Protein AF-0000000079537501 (afdb_homodimer)

Organism: Vigna unguiculata (NCBI:txid3917)

Foldseek 3Di:
DVLLVVLLCVDDPQQWHWDFPDDDPFKTKIWTFHDPPRWIKIKMWGQDDDPDRDIDIDIDGPPPDPCCVRVVVRVVSSVVSVVVVVPDPPPPD/DVLLVVLLCVDDPQQWHWDFPDDDPFKTKIWTFHDPPRWIKIKMWGQDDDDDRDIDIDIDGPPPDPCCVRVVVRVVSSVVSVVVVVPDPPPPD

pLDDT: mean 84.12, std 13.52, range [33.34, 98.0]

InterPro domains:
  IPR010865 Protein of unknown function DUF1499 [PF07386] (1-82)
  IPR010865 Protein of unknown function DUF1499 [PIRSF026426] (1-89)

Solvent-accessible surface area (backbone atoms only — not comparable to full-atom values): 10264 Å² total; per-residue (Å²)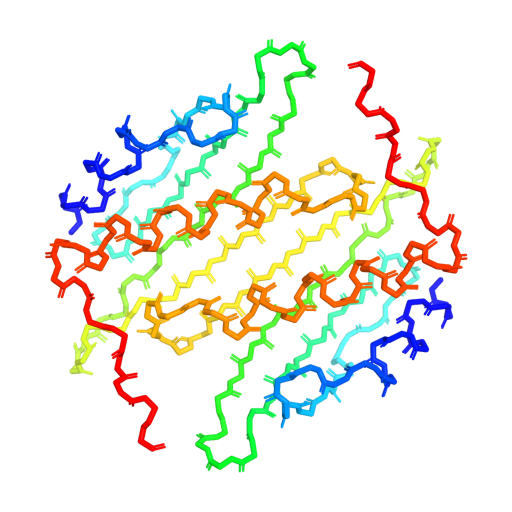: 107,67,66,59,49,51,47,55,75,70,56,61,83,68,65,38,49,74,41,79,77,42,78,56,99,43,34,38,33,32,38,31,32,35,80,84,84,59,46,50,31,40,40,35,40,35,46,52,88,69,96,59,89,28,38,25,39,35,41,32,36,63,60,23,41,58,55,56,52,61,61,48,51,37,52,51,52,52,36,55,54,39,40,75,71,64,52,61,45,64,71,82,124,108,67,64,57,50,51,48,54,76,69,56,61,84,68,65,36,48,74,40,78,76,42,78,57,99,43,35,39,33,32,38,31,32,35,79,82,84,60,46,51,30,41,39,35,40,35,46,51,88,67,96,60,90,28,37,24,39,37,42,32,38,64,61,22,42,59,52,57,51,60,63,46,51,37,52,51,53,53,37,55,54,41,40,75,71,63,52,62,45,65,71,81,122

Radius of gyration: 16.21 Å; Cα contacts (8 Å, |Δi|>4): 356; chains: 2; bounding box: 44×43×36 Å

Nearest PDB structures (foldseek):
  4eal-assembly1_A  TM=6.450E-01  e=1.943E-02  Rattus norvegicus
  4cff-assembly1_C  TM=6.280E-01  e=6.701E-02  Homo sapiens
  5iso-assembly1_A  TM=5.950E-01  e=8.069E-02  Homo sapiens
  4cfe-assembly2_A  TM=6.210E-01  e=1.100E-01  Homo sapiens
  4cfe-assembly1_C  TM=6.218E-01  e=1.324E-01  Homo sapiens

Sequence (186 aa):
MEELIDVIESTTPDKFTPRIVERKEDYIRVEYQSSILRFVDDVEFWFRPGKGYTVEYRSASRVGNFDFDLNRKRIKALRQELEKKGWASQDTIMEELIDVIESTTPDKFTPRIVERKEDYIRVEYQSSILRFVDDVEFWFRPGKGYTVEYRSASRVGNFDFDLNRKRIKALRQELEKKGWASQDTI

Secondary structure (DSSP, 8-state):
-HHHHHHHHH--SSSPEEEEEEE-SSEEEEEEE-TTT--EEEEEEEEESSSS-EEEEEEEESS--TT-HHHHHHHHHHHHHHHHTT-------/-HHHHHHHHH--SSSPEEEEEEE-SSEEEEEEE-TTT--EEEEEEEEESSSS-EEEEEEEESS--TT-HHHHHHHHHHHHHHHHTT-------

Structure (mmCIF, N/CA/C/O backbone):
data_AF-0000000079537501-model_v1
#
loop_
_entity.id
_entity.type
_entity.pdbx_description
1 polymer 'DUF1499 domain-containing protein'
#
loop_
_atom_site.group_PDB
_atom_site.id
_atom_site.type_symbol
_atom_site.label_atom_id
_atom_site.label_alt_id
_atom_site.label_comp_id
_atom_site.label_asym_id
_atom_site.label_entity_id
_atom_site.label_seq_id
_atom_site.pdbx_PDB_ins_code
_atom_site.Cartn_x
_atom_site.Cartn_y
_atom_site.Cartn_z
_atom_site.occupancy
_atom_site.B_iso_or_equiv
_atom_site.auth_seq_id
_atom_site.auth_comp_id
_atom_site.auth_asym_id
_atom_site.auth_atom_id
_atom_site.pdbx_PDB_model_num
ATOM 1 N N . MET A 1 1 ? -0.148 -17.156 -11.047 1 85.69 1 MET A N 1
ATOM 2 C CA . MET A 1 1 ? -1.37 -16.359 -11.008 1 85.69 1 MET A CA 1
ATOM 3 C C . MET A 1 1 ? -2.502 -17.125 -10.336 1 85.69 1 MET A C 1
ATOM 5 O O . MET A 1 1 ? -3.225 -16.562 -9.508 1 85.69 1 MET A O 1
ATOM 9 N N . GLU A 1 2 ? -2.551 -18.375 -10.539 1 89.06 2 GLU A N 1
ATOM 10 C CA . GLU A 1 2 ? -3.639 -19.172 -9.977 1 89.06 2 GLU A CA 1
ATOM 11 C C . GLU A 1 2 ? -3.52 -19.266 -8.453 1 89.06 2 GLU A C 1
ATOM 13 O O . GLU A 1 2 ? -4.516 -19.156 -7.738 1 89.06 2 GLU A O 1
ATOM 18 N N . GLU A 1 3 ? -2.281 -19.422 -8.039 1 90.25 3 GLU A N 1
ATOM 19 C CA . GLU A 1 3 ? -2.051 -19.469 -6.598 1 90.25 3 GLU A CA 1
ATOM 20 C C . GLU A 1 3 ? -2.438 -18.156 -5.93 1 90.25 3 GLU A C 1
ATOM 22 O O . GLU A 1 3 ? -3.025 -18.156 -4.844 1 90.25 3 GLU A O 1
ATOM 27 N N . LEU A 1 4 ? -2.027 -17.062 -6.574 1 91.44 4 LEU A N 1
ATOM 28 C CA . LEU A 1 4 ? -2.365 -15.75 -6.043 1 91.44 4 LEU A CA 1
ATOM 29 C C . LEU A 1 4 ? -3.877 -15.562 -5.957 1 91.44 4 LEU A C 1
ATOM 31 O O . LEU A 1 4 ? -4.395 -15.086 -4.945 1 91.44 4 LEU A O 1
ATOM 35 N N . ILE A 1 5 ? -4.559 -16.031 -6.957 1 94.06 5 ILE A N 1
ATOM 36 C CA . ILE A 1 5 ? -6.012 -15.914 -7.004 1 94.06 5 ILE A CA 1
ATOM 37 C C . ILE A 1 5 ? -6.629 -16.734 -5.879 1 94.06 5 ILE A C 1
ATOM 39 O O . ILE A 1 5 ? -7.539 -16.281 -5.184 1 94.06 5 ILE A O 1
ATOM 43 N N . ASP A 1 6 ? -6.113 -17.906 -5.676 1 95.31 6 ASP A N 1
ATOM 44 C CA . ASP A 1 6 ? -6.578 -18.781 -4.598 1 95.31 6 ASP A CA 1
ATOM 45 C C . ASP A 1 6 ? -6.406 -18.109 -3.238 1 95.31 6 ASP A C 1
ATOM 47 O O . ASP A 1 6 ? -7.324 -18.109 -2.416 1 95.31 6 ASP A O 1
ATOM 51 N N . VAL A 1 7 ? -5.25 -17.5 -3.064 1 94.69 7 VAL A N 1
ATOM 52 C CA . VAL A 1 7 ? -4.945 -16.859 -1.795 1 94.69 7 VAL A CA 1
ATOM 53 C C . VAL A 1 7 ? -5.859 -15.641 -1.604 1 94.69 7 VAL A C 1
ATOM 55 O O . VAL A 1 7 ? -6.383 -15.422 -0.509 1 94.69 7 VAL A O 1
ATOM 58 N N . ILE A 1 8 ? -6.074 -14.859 -2.631 1 95.31 8 ILE A N 1
ATOM 59 C CA . ILE A 1 8 ? -6.934 -13.68 -2.57 1 95.31 8 ILE A CA 1
ATOM 60 C C . ILE A 1 8 ? -8.344 -14.094 -2.166 1 95.31 8 ILE A C 1
ATOM 62 O O . ILE A 1 8 ? -8.953 -13.477 -1.281 1 95.31 8 ILE A O 1
ATOM 66 N N . GLU A 1 9 ? -8.828 -15.156 -2.756 1 94.44 9 GLU A N 1
ATOM 67 C CA . GLU A 1 9 ? -10.211 -15.57 -2.564 1 94.44 9 GLU A CA 1
ATOM 68 C C . GLU A 1 9 ? -10.391 -16.297 -1.229 1 94.44 9 GLU A C 1
ATOM 70 O O . GLU A 1 9 ? -11.477 -16.266 -0.646 1 94.44 9 GLU A O 1
ATOM 75 N N . SER A 1 10 ? -9.344 -16.734 -0.652 1 94.12 10 SER A N 1
ATOM 76 C CA . SER A 1 10 ? -9.492 -17.578 0.534 1 94.12 10 SER A CA 1
ATOM 77 C C . SER A 1 10 ? -9.047 -16.844 1.792 1 94.12 10 SER A C 1
ATOM 79 O O . SER A 1 10 ? -9.281 -17.297 2.908 1 94.12 10 SER A O 1
ATOM 81 N N . THR A 1 11 ? -8.32 -15.75 1.555 1 91.56 11 THR A N 1
ATOM 82 C CA . THR A 1 11 ? -7.816 -14.984 2.691 1 91.56 11 THR A CA 1
ATOM 83 C C . THR A 1 11 ? -8.727 -13.789 2.98 1 91.56 11 THR A C 1
ATOM 85 O O . THR A 1 11 ? -8.859 -12.898 2.146 1 91.56 11 THR A O 1
ATOM 88 N N . THR A 1 12 ? -9.422 -13.82 4.125 1 84.38 12 THR A N 1
ATOM 89 C CA . THR A 1 12 ? -10.273 -12.703 4.516 1 84.38 12 THR A CA 1
ATOM 90 C C . THR A 1 12 ? -9.93 -12.227 5.926 1 84.38 12 THR A C 1
ATOM 92 O O . THR A 1 12 ? -10.711 -12.422 6.859 1 84.38 12 THR A O 1
ATOM 95 N N . PRO A 1 13 ? -8.812 -11.484 6.027 1 83.31 13 PRO A N 1
ATOM 96 C CA . PRO A 1 13 ? -8.391 -11.086 7.375 1 83.31 13 PRO A CA 1
ATOM 97 C C . PRO A 1 13 ? -9.164 -9.883 7.902 1 83.31 13 PRO A C 1
ATOM 99 O O . PRO A 1 13 ? -9.141 -9.602 9.102 1 83.31 13 PRO A O 1
ATOM 102 N N . ASP A 1 14 ? -9.875 -9.148 7.16 1 81.25 14 ASP A N 1
ATOM 103 C CA . ASP A 1 14 ? -10.469 -7.863 7.527 1 81.25 14 ASP A CA 1
ATOM 104 C C . ASP A 1 14 ? -11.977 -7.863 7.293 1 81.25 14 ASP A C 1
ATOM 106 O O . ASP A 1 14 ? -12.641 -6.844 7.477 1 81.25 14 ASP A O 1
ATOM 110 N N . LYS A 1 15 ? -12.586 -8.852 6.895 1 84.88 15 LYS A N 1
ATOM 111 C CA . LYS A 1 15 ? -14.008 -9.016 6.629 1 84.88 15 LYS A CA 1
ATOM 112 C C . LYS A 1 15 ? -14.422 -8.281 5.355 1 84.88 15 LYS A C 1
ATOM 114 O O . LYS A 1 15 ? -15.602 -8.016 5.141 1 84.88 15 LYS A O 1
ATOM 119 N N . PHE A 1 16 ? -13.469 -7.797 4.629 1 90.25 16 PHE A N 1
ATOM 120 C CA . PHE A 1 16 ? -13.75 -7.219 3.322 1 90.25 16 PHE A CA 1
ATOM 121 C C . PHE A 1 16 ? -13.914 -8.305 2.27 1 90.25 16 PHE A C 1
ATOM 123 O O . PHE A 1 16 ? -13.344 -9.391 2.398 1 90.25 16 PHE A O 1
ATOM 130 N N . THR A 1 17 ? -14.719 -8.102 1.315 1 94 17 THR A N 1
ATOM 131 C CA . THR A 1 17 ? -14.953 -9.039 0.222 1 94 17 THR A CA 1
ATOM 132 C C . THR A 1 17 ? -14.094 -8.68 -0.988 1 94 17 THR A C 1
ATOM 134 O O . THR A 1 17 ? -14.172 -7.559 -1.502 1 94 17 THR A O 1
ATOM 137 N N . PRO A 1 18 ? -13.234 -9.609 -1.411 1 96.25 18 PRO A N 1
ATOM 138 C CA . PRO A 1 18 ? -12.414 -9.352 -2.598 1 96.25 18 PRO A CA 1
ATOM 139 C C . PRO A 1 18 ? -13.195 -9.531 -3.9 1 96.25 18 PRO A C 1
ATOM 141 O O . PRO A 1 18 ? -14.039 -10.422 -4 1 96.25 18 PRO A O 1
ATOM 144 N N . ARG A 1 19 ? -13 -8.641 -4.816 1 96.69 19 ARG A N 1
ATOM 145 C CA . ARG A 1 19 ? -13.492 -8.734 -6.184 1 96.69 19 ARG A CA 1
ATOM 146 C C . ARG A 1 19 ? -12.375 -8.453 -7.188 1 96.69 19 ARG A C 1
ATOM 148 O O . ARG A 1 19 ? -11.812 -7.352 -7.207 1 96.69 19 ARG A O 1
ATOM 155 N N . ILE A 1 20 ? -12.023 -9.414 -7.953 1 97.38 20 ILE A N 1
ATOM 156 C CA . ILE A 1 20 ? -11.039 -9.195 -9.008 1 97.38 20 ILE A CA 1
ATOM 157 C C . ILE A 1 20 ? -11.656 -8.352 -10.125 1 97.38 20 ILE A C 1
ATOM 159 O O . ILE A 1 20 ? -12.586 -8.789 -10.797 1 97.38 20 ILE A O 1
ATOM 163 N N . VAL A 1 21 ? -11.148 -7.211 -10.297 1 98 21 VAL A N 1
ATOM 164 C CA . VAL A 1 21 ? -11.781 -6.273 -11.211 1 98 21 VAL A CA 1
ATOM 165 C C . VAL A 1 21 ? -10.984 -6.195 -12.508 1 98 21 VAL A C 1
ATOM 167 O O . VAL A 1 21 ? -11.484 -5.711 -13.531 1 98 21 VAL A O 1
ATOM 170 N N . GLU A 1 22 ? -9.734 -6.57 -12.5 1 97.62 22 GLU A N 1
ATOM 171 C CA . GLU A 1 22 ? -8.898 -6.652 -13.695 1 97.62 22 GLU A CA 1
ATOM 172 C C . GLU A 1 22 ? -7.934 -7.836 -13.617 1 97.62 22 GLU A C 1
ATOM 174 O O . GLU A 1 22 ? -7.289 -8.047 -12.586 1 97.62 22 GLU A O 1
ATOM 179 N N . ARG A 1 23 ? -7.918 -8.633 -14.641 1 95.75 23 ARG A N 1
ATOM 180 C CA . ARG A 1 23 ? -7 -9.766 -14.75 1 95.75 23 ARG A CA 1
ATOM 181 C C . ARG A 1 23 ? -6.379 -9.828 -16.141 1 95.75 23 ARG A C 1
ATOM 183 O O . ARG A 1 23 ? -7.098 -9.914 -17.141 1 95.75 23 ARG A O 1
ATOM 190 N N . LYS A 1 24 ? -5.203 -9.602 -16.156 1 95 24 LYS A N 1
ATOM 191 C CA . LYS A 1 24 ? -4.422 -9.781 -17.375 1 95 24 LYS A CA 1
ATOM 192 C C . LYS A 1 24 ? -3.395 -10.898 -17.203 1 95 24 LYS A C 1
ATOM 194 O O . LYS A 1 24 ? -3.416 -11.625 -16.203 1 95 24 LYS A O 1
ATOM 199 N N . GLU A 1 25 ? -2.541 -11.094 -18.234 1 91.19 25 GLU A N 1
ATOM 200 C CA . GLU A 1 25 ? -1.538 -12.156 -18.172 1 91.19 25 GLU A CA 1
ATOM 201 C C . GLU A 1 25 ? -0.555 -11.906 -17.031 1 91.19 25 GLU A C 1
ATOM 203 O O . GLU A 1 25 ? -0.169 -12.836 -16.312 1 91.19 25 GLU A O 1
ATOM 208 N N . ASP A 1 26 ? -0.194 -10.609 -16.828 1 91.69 26 ASP A N 1
ATOM 209 C CA . ASP A 1 26 ? 0.855 -10.297 -15.867 1 91.69 26 ASP A CA 1
ATOM 210 C C . ASP A 1 26 ? 0.366 -9.281 -14.836 1 91.69 26 ASP A C 1
ATOM 212 O O . ASP A 1 26 ? 1.17 -8.602 -14.195 1 91.69 26 ASP A O 1
ATOM 216 N N . TYR A 1 27 ? -0.938 -9.227 -14.719 1 94.25 27 TYR A N 1
ATOM 217 C CA . TYR A 1 27 ? -1.47 -8.172 -13.867 1 94.25 27 TYR A CA 1
ATOM 218 C C . TYR A 1 27 ? -2.812 -8.578 -13.273 1 94.25 27 TYR A C 1
ATOM 220 O O . TYR A 1 27 ? -3.66 -9.141 -13.961 1 94.25 27 TYR A O 1
ATOM 228 N N . ILE A 1 28 ? -2.992 -8.273 -11.914 1 96.19 28 ILE A N 1
ATOM 229 C CA . ILE A 1 28 ? -4.289 -8.469 -11.266 1 96.19 28 ILE A CA 1
ATOM 230 C C . ILE A 1 28 ? -4.602 -7.273 -10.367 1 96.19 28 ILE A C 1
ATOM 232 O O . ILE A 1 28 ? -3.721 -6.77 -9.672 1 96.19 28 ILE A O 1
ATOM 236 N N . ARG A 1 29 ? -5.781 -6.766 -10.516 1 97.56 29 ARG A N 1
ATOM 237 C CA . ARG A 1 29 ? -6.293 -5.738 -9.617 1 97.56 29 A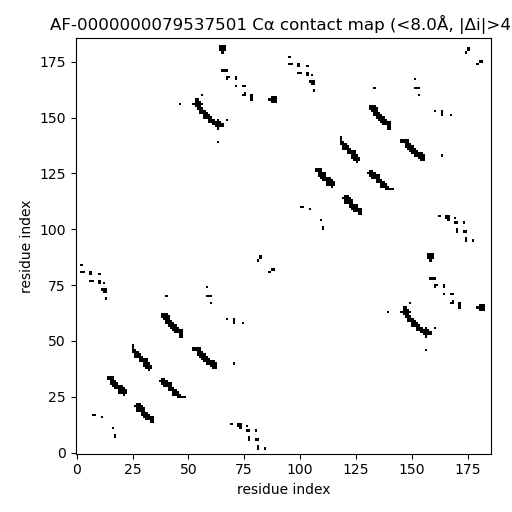RG A CA 1
ATOM 238 C C . ARG A 1 29 ? -7.492 -6.25 -8.828 1 97.56 29 ARG A C 1
ATOM 240 O O . ARG A 1 29 ? -8.445 -6.773 -9.406 1 97.56 29 ARG A O 1
ATOM 247 N N . VAL A 1 30 ? -7.387 -6.098 -7.516 1 97.31 30 VAL A N 1
ATOM 248 C CA . VAL A 1 30 ? -8.43 -6.57 -6.613 1 97.31 30 VAL A CA 1
ATOM 249 C C . VAL A 1 30 ? -9 -5.395 -5.82 1 97.31 30 VAL A C 1
ATOM 251 O O . VAL A 1 30 ? -8.25 -4.543 -5.336 1 97.31 30 VAL A O 1
ATOM 254 N N . GLU A 1 31 ? -10.297 -5.305 -5.805 1 96.25 31 GLU A N 1
ATOM 255 C CA . GLU A 1 31 ? -10.977 -4.379 -4.898 1 96.25 31 GLU A CA 1
ATOM 256 C C . GLU A 1 31 ? -11.539 -5.105 -3.684 1 96.25 31 GLU A C 1
ATOM 258 O O . GLU A 1 31 ? -12.203 -6.137 -3.822 1 96.25 31 GLU A O 1
ATOM 263 N N . TYR A 1 32 ? -11.188 -4.586 -2.525 1 94.31 32 TYR A N 1
ATOM 264 C CA . TYR A 1 32 ? -11.75 -5.086 -1.278 1 94.31 32 TYR A CA 1
ATOM 265 C C . TYR A 1 32 ? -12.812 -4.137 -0.741 1 94.31 32 TYR A C 1
ATOM 267 O O . TYR A 1 32 ? -12.539 -2.959 -0.496 1 94.31 32 TYR A O 1
ATOM 275 N N . GLN A 1 33 ? -14.016 -4.656 -0.556 1 92.25 33 GLN A N 1
ATOM 276 C CA . GLN A 1 33 ? -15.109 -3.811 -0.085 1 92.25 33 GLN A CA 1
ATOM 277 C C . GLN A 1 33 ? -15.602 -4.262 1.286 1 92.25 33 GLN A C 1
ATOM 279 O O . GLN A 1 33 ? -15.828 -5.453 1.509 1 92.25 33 GLN A O 1
ATOM 284 N N . SER A 1 34 ? -15.672 -3.271 2.207 1 89.12 34 SER A N 1
ATOM 285 C CA . SER A 1 34 ? -16.188 -3.609 3.531 1 89.12 34 SER A CA 1
ATOM 286 C C . SER A 1 34 ? -17.688 -3.826 3.502 1 89.12 34 SER A C 1
ATOM 288 O O . SER A 1 34 ? -18.391 -3.277 2.643 1 89.12 34 SER A O 1
ATOM 290 N N . SER A 1 35 ? -18.234 -4.648 4.363 1 87.56 35 SER A N 1
ATOM 291 C CA . SER A 1 35 ? -19.625 -5.098 4.34 1 87.56 35 SER A CA 1
ATOM 292 C C . SER A 1 35 ? -20.578 -3.988 4.789 1 87.56 35 SER A C 1
ATOM 294 O O . SER A 1 35 ? -21.656 -3.826 4.227 1 87.56 35 SER A O 1
ATOM 296 N N . ILE A 1 36 ? -20.172 -3.191 5.695 1 84.62 36 ILE A N 1
ATOM 297 C CA . ILE A 1 36 ? -21.125 -2.283 6.336 1 84.62 36 ILE A CA 1
ATOM 298 C C . ILE A 1 36 ? -21.047 -0.907 5.676 1 84.62 36 ILE A C 1
ATOM 300 O O . ILE A 1 36 ? -22.047 -0.398 5.168 1 84.62 36 ILE A O 1
ATOM 304 N N . LEU A 1 37 ? -19.938 -0.239 5.562 1 82.25 37 LEU A N 1
ATOM 305 C CA . LEU A 1 37 ? -19.812 1.137 5.098 1 82.25 37 LEU A CA 1
ATOM 306 C C . LEU A 1 37 ? -19.453 1.176 3.615 1 82.25 37 LEU A C 1
ATOM 308 O O . LEU A 1 37 ? -19.453 2.246 3 1 82.25 37 LEU A O 1
ATOM 312 N N . ARG A 1 38 ? -19.156 0.022 3 1 87.94 38 ARG A N 1
ATOM 313 C CA . ARG A 1 38 ? -18.906 -0.141 1.57 1 87.94 38 ARG A CA 1
ATOM 314 C C . ARG A 1 38 ? -17.672 0.625 1.137 1 87.94 38 ARG A C 1
ATOM 316 O O . ARG A 1 38 ? -17.625 1.193 0.043 1 87.94 38 ARG A O 1
ATOM 323 N N . PHE A 1 39 ? -16.719 0.678 2.059 1 86.12 39 PHE A N 1
ATOM 324 C CA . PHE A 1 39 ? -15.43 1.24 1.691 1 86.12 39 PHE A CA 1
ATOM 325 C C . PHE A 1 39 ? -14.656 0.279 0.795 1 86.12 39 PHE A C 1
ATOM 327 O O . PHE A 1 39 ? -14.734 -0.939 0.971 1 86.12 39 PHE A O 1
ATOM 334 N N . VAL A 1 40 ? -13.93 0.905 -0.195 1 89.06 40 VAL A N 1
ATOM 335 C CA . VAL A 1 40 ? -13.203 0.084 -1.158 1 89.06 40 VAL A CA 1
ATOM 336 C C . VAL A 1 40 ? -11.703 0.345 -1.033 1 89.06 40 VAL A C 1
ATOM 338 O O . VAL A 1 40 ? -11.266 1.498 -0.997 1 89.06 40 VAL A O 1
ATOM 341 N N . ASP A 1 41 ? -10.953 -0.732 -0.854 1 91.94 41 ASP A N 1
ATOM 342 C CA . ASP A 1 41 ? -9.5 -0.704 -0.985 1 91.94 41 ASP A CA 1
ATOM 343 C C . ASP A 1 41 ? -9.047 -1.4 -2.266 1 91.94 41 ASP A C 1
ATOM 3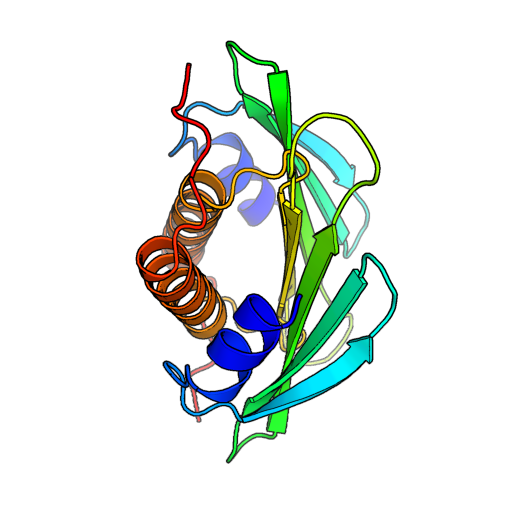45 O O . ASP A 1 41 ? -9.688 -2.352 -2.721 1 91.94 41 ASP A O 1
ATOM 349 N N . ASP A 1 42 ? -7.941 -0.916 -2.783 1 93.31 42 ASP A N 1
ATOM 350 C CA . ASP A 1 42 ? -7.387 -1.534 -3.982 1 93.31 42 ASP A CA 1
ATOM 351 C C . ASP A 1 42 ? -6.074 -2.248 -3.674 1 93.31 42 ASP A C 1
ATOM 353 O O . ASP A 1 42 ? -5.242 -1.734 -2.922 1 93.31 42 ASP A O 1
ATOM 357 N N . VAL A 1 43 ? -5.961 -3.432 -4.227 1 93.69 43 VAL A N 1
ATOM 358 C CA . VAL A 1 43 ? -4.695 -4.156 -4.203 1 93.69 43 VAL A CA 1
ATOM 359 C C . VAL A 1 43 ? -4.355 -4.645 -5.609 1 93.69 43 VAL A C 1
ATOM 361 O O . VAL A 1 43 ? -5.199 -5.223 -6.297 1 93.69 43 VAL A O 1
ATOM 364 N N . GLU A 1 44 ? -3.123 -4.359 -5.984 1 94.81 44 GLU A N 1
ATOM 365 C CA . GLU A 1 44 ? -2.689 -4.758 -7.32 1 94.81 44 GLU A CA 1
ATOM 366 C C . GLU A 1 44 ? -1.389 -5.551 -7.266 1 94.81 44 GLU A C 1
ATOM 368 O O . GLU A 1 44 ? -0.518 -5.273 -6.438 1 94.81 44 GLU A O 1
ATOM 373 N N . PHE A 1 45 ? -1.328 -6.492 -8.227 1 92.5 45 PHE A N 1
ATOM 374 C CA . PHE A 1 45 ? -0.11 -7.266 -8.445 1 92.5 45 PHE A CA 1
ATOM 375 C C . PHE A 1 45 ? 0.283 -7.262 -9.914 1 92.5 45 PHE A C 1
ATOM 377 O O . PHE A 1 45 ? -0.549 -7.52 -10.789 1 92.5 45 PHE A O 1
ATOM 384 N N . TRP A 1 46 ? 1.479 -6.898 -10.117 1 90.88 46 TRP A N 1
ATOM 385 C CA . TRP A 1 46 ? 2.039 -6.906 -11.469 1 90.88 46 TRP A CA 1
ATOM 386 C C . TRP A 1 46 ? 3.246 -7.832 -11.555 1 90.88 46 TRP A C 1
ATOM 388 O O . TRP A 1 46 ? 4.254 -7.613 -10.875 1 90.88 46 TRP A O 1
ATOM 398 N N . PHE A 1 47 ? 3.062 -8.812 -12.406 1 87.25 47 PHE A N 1
ATOM 399 C CA . PHE A 1 47 ? 4.133 -9.781 -12.617 1 87.25 47 PHE A CA 1
ATOM 400 C C . PHE A 1 47 ? 5.012 -9.367 -13.797 1 87.25 47 PHE A C 1
ATOM 402 O O . PHE A 1 47 ? 4.578 -9.422 -14.945 1 87.25 47 PHE A O 1
ATOM 409 N N . ARG A 1 48 ? 6.195 -8.844 -13.586 1 80 48 ARG A N 1
ATOM 410 C CA . ARG A 1 48 ? 7.086 -8.367 -14.641 1 80 48 ARG A CA 1
ATOM 411 C C . ARG A 1 48 ? 7.676 -9.539 -15.422 1 80 48 ARG A C 1
ATOM 413 O O . ARG A 1 48 ? 8.133 -10.516 -14.836 1 80 48 ARG A O 1
ATOM 420 N N . PRO A 1 49 ? 7.434 -9.25 -16.859 1 72.5 49 PRO A N 1
ATOM 421 C CA . PRO A 1 49 ? 8.031 -10.289 -17.703 1 72.5 49 PRO A CA 1
ATOM 422 C C . PRO A 1 49 ? 9.555 -10.312 -17.609 1 72.5 49 PRO A C 1
ATOM 424 O O . PRO A 1 49 ? 10.18 -9.266 -17.453 1 72.5 49 PRO A O 1
ATOM 427 N N . GLY A 1 50 ? 10.148 -11.445 -17.672 1 61.97 50 GLY A N 1
ATOM 428 C CA . GLY A 1 50 ? 11.586 -11.656 -17.75 1 61.97 50 GLY A CA 1
ATOM 429 C C . GLY A 1 50 ? 12.133 -12.5 -16.625 1 61.97 50 GLY A C 1
ATOM 430 O O . GLY A 1 50 ? 11.391 -13.234 -15.969 1 61.97 50 GLY A O 1
ATOM 431 N N . LYS A 1 51 ? 13.57 -12.273 -16.531 1 53 51 LYS A N 1
ATOM 432 C CA . LYS A 1 51 ? 14.367 -13.07 -15.594 1 53 51 LYS A CA 1
ATOM 433 C C . LYS A 1 51 ? 14.195 -12.57 -14.164 1 53 51 LYS A C 1
ATOM 435 O O . LYS A 1 51 ? 14.352 -11.375 -13.891 1 53 51 LYS A O 1
ATOM 440 N N . GLY A 1 52 ? 13.438 -13.383 -13.383 1 55.84 52 GLY A N 1
ATOM 441 C CA . GLY A 1 52 ? 13.281 -13.312 -11.938 1 55.84 52 GLY A CA 1
ATOM 442 C C . GLY A 1 52 ? 11.891 -12.898 -11.5 1 55.84 52 GLY A C 1
ATOM 443 O O . GLY A 1 52 ? 11.219 -12.125 -12.195 1 55.84 52 GLY A O 1
ATOM 444 N N . TYR A 1 53 ? 11.023 -13.852 -11.258 1 57.97 53 TYR A N 1
ATOM 445 C CA . TYR A 1 53 ? 9.648 -13.766 -10.789 1 57.97 53 TYR A CA 1
ATOM 446 C C . TYR A 1 53 ? 9.484 -12.641 -9.773 1 57.97 53 TYR A C 1
ATOM 448 O O . TYR A 1 53 ? 9.695 -12.844 -8.57 1 57.97 53 TYR A O 1
ATOM 456 N N . THR A 1 54 ? 9.609 -11.328 -10.352 1 73.38 54 THR A N 1
ATOM 457 C CA . THR A 1 54 ? 9.398 -10.211 -9.438 1 73.38 54 THR A CA 1
ATOM 458 C C . THR A 1 54 ? 7.961 -9.703 -9.531 1 73.38 54 THR A C 1
ATOM 460 O O . THR A 1 54 ? 7.395 -9.625 -10.625 1 73.38 54 THR A O 1
ATOM 463 N N . VAL A 1 55 ? 7.324 -9.641 -8.391 1 81.56 55 VAL A N 1
ATOM 464 C CA . VAL A 1 55 ? 5.965 -9.117 -8.312 1 81.56 55 VAL A CA 1
ATOM 465 C C . VAL A 1 55 ? 5.98 -7.719 -7.703 1 81.56 55 VAL A C 1
ATOM 467 O O . VAL A 1 55 ? 6.637 -7.488 -6.688 1 81.56 55 VAL A O 1
ATOM 470 N N . GLU A 1 56 ? 5.488 -6.75 -8.492 1 84.81 56 GLU A N 1
ATOM 471 C CA . GLU A 1 56 ? 5.18 -5.449 -7.906 1 84.81 56 GLU A CA 1
ATOM 472 C C . GLU A 1 56 ? 3.795 -5.445 -7.266 1 84.81 56 GLU A C 1
ATOM 474 O O . GLU A 1 56 ? 2.85 -6.012 -7.82 1 84.81 56 GLU A O 1
ATOM 479 N N . TYR A 1 57 ? 3.801 -4.848 -6.145 1 88.31 57 TYR A N 1
ATOM 480 C CA . TYR A 1 57 ? 2.537 -4.785 -5.418 1 88.31 57 TYR A CA 1
ATOM 481 C C . TYR A 1 57 ? 2.168 -3.34 -5.094 1 88.31 57 TYR A C 1
ATOM 483 O O . TYR A 1 57 ? 3.045 -2.514 -4.832 1 88.31 57 TYR A O 1
ATOM 491 N N . ARG A 1 58 ? 0.892 -3.018 -5.258 1 91.12 58 ARG A N 1
ATOM 492 C CA . ARG A 1 58 ? 0.359 -1.721 -4.852 1 91.12 58 ARG A CA 1
ATOM 493 C C . ARG A 1 58 ? -0.905 -1.887 -4.016 1 91.12 58 ARG A C 1
ATOM 495 O O . ARG A 1 58 ? -1.768 -2.707 -4.34 1 91.12 58 ARG A O 1
ATOM 502 N N . SER A 1 59 ? -0.921 -1.184 -2.881 1 92.25 59 SER A N 1
ATOM 503 C CA . SER A 1 59 ? -2.109 -1.126 -2.033 1 92.25 59 SER A CA 1
ATOM 504 C C . SER A 1 59 ? -2.58 0.311 -1.838 1 92.25 59 SER A C 1
ATOM 506 O O . SER A 1 59 ? -1.763 1.224 -1.694 1 92.25 59 SER A O 1
ATOM 508 N N . ALA A 1 60 ? -3.893 0.462 -1.926 1 90.56 60 ALA A N 1
ATOM 509 C CA . ALA A 1 60 ? -4.453 1.805 -1.805 1 90.56 60 ALA A CA 1
ATOM 510 C C . ALA A 1 60 ? -5.754 1.786 -1.008 1 90.56 60 ALA A C 1
ATOM 512 O O . ALA A 1 60 ? -6.582 0.89 -1.183 1 90.56 60 ALA A O 1
ATOM 513 N N . SER A 1 61 ? -5.824 2.775 -0.135 1 87.62 61 SER A N 1
ATOM 514 C CA . SER A 1 61 ? -7.082 3.031 0.562 1 87.62 61 SER A CA 1
ATOM 515 C C . SER A 1 61 ? -7.742 4.312 0.06 1 87.62 61 SER A C 1
ATOM 517 O O . SER A 1 61 ? -7.109 5.371 0.028 1 87.62 61 SER A O 1
ATOM 519 N N . ARG A 1 62 ? -9.023 4.18 -0.395 1 79.31 62 ARG A N 1
ATOM 520 C CA . ARG A 1 62 ? -9.719 5.316 -0.984 1 79.31 62 ARG A CA 1
ATOM 521 C C . ARG A 1 62 ? -10.328 6.203 0.095 1 79.31 62 ARG A C 1
ATOM 523 O O . ARG A 1 62 ? -10.414 7.422 -0.069 1 79.31 62 ARG A O 1
ATOM 530 N N . VAL A 1 63 ? -10.852 5.477 1.075 1 71.38 63 VAL A N 1
ATOM 531 C CA . VAL A 1 63 ? -11.469 6.273 2.127 1 71.38 63 VAL A CA 1
ATOM 532 C C . VAL A 1 63 ? -10.43 6.641 3.182 1 71.38 63 VAL A C 1
ATOM 534 O O . VAL A 1 63 ? -9.594 5.812 3.551 1 71.38 63 VAL A O 1
ATOM 537 N N . GLY A 1 64 ? -10.195 7.891 3.242 1 64.19 64 GLY A N 1
ATOM 538 C CA . GLY A 1 64 ? -9.188 8.672 3.938 1 64.19 64 GLY A CA 1
ATOM 539 C C . GLY A 1 64 ? -9.125 8.375 5.426 1 64.19 64 GLY A C 1
ATOM 540 O O . GLY A 1 64 ? -9.195 9.297 6.246 1 64.19 64 GLY A O 1
ATOM 541 N N . ASN A 1 65 ? -9.336 7.094 5.754 1 62.25 65 ASN A N 1
ATOM 542 C CA . ASN A 1 65 ? -9.008 6.914 7.164 1 62.25 65 ASN A CA 1
ATOM 543 C C . ASN A 1 65 ? -7.551 6.508 7.355 1 62.25 65 ASN A C 1
ATOM 545 O O . ASN A 1 65 ? -7.004 5.754 6.551 1 62.25 65 ASN A O 1
ATOM 549 N N . PHE A 1 66 ? -6.953 7.375 8.219 1 61.47 66 PHE A N 1
ATOM 550 C CA . PHE A 1 66 ? -5.523 7.211 8.445 1 61.47 66 PHE A CA 1
ATOM 551 C C . PHE A 1 66 ? -5.234 5.887 9.148 1 61.47 66 PHE A C 1
ATOM 553 O O . PHE A 1 66 ? -4.074 5.5 9.305 1 61.47 66 PHE A O 1
ATOM 560 N N . ASP A 1 67 ? -6.262 5.141 9.523 1 65.25 67 ASP A N 1
ATOM 561 C CA . ASP A 1 67 ? -6.023 3.906 10.266 1 65.25 67 ASP A CA 1
ATOM 562 C C . ASP A 1 67 ? -5.289 2.883 9.406 1 65.25 67 ASP A C 1
ATOM 564 O O . ASP A 1 67 ? -4.543 2.047 9.922 1 65.25 67 ASP A O 1
ATOM 568 N N . PHE A 1 68 ? -5.082 3.021 8.172 1 70.56 68 PHE A N 1
ATOM 569 C CA . PHE A 1 68 ? -4.395 2.186 7.195 1 70.56 68 PHE A CA 1
ATOM 570 C C . PHE A 1 68 ? -4.27 0.753 7.703 1 70.56 68 PHE A C 1
ATOM 572 O O . PHE A 1 68 ? -3.598 -0.075 7.082 1 70.56 68 PHE A O 1
ATOM 579 N N . ASP A 1 69 ? -4.961 0.468 8.898 1 76.44 69 ASP A N 1
ATOM 580 C CA . ASP A 1 69 ? -4.738 -0.785 9.617 1 76.44 69 ASP A CA 1
ATOM 581 C C . ASP A 1 69 ? -5.297 -1.971 8.836 1 76.44 69 ASP A C 1
ATOM 583 O O . ASP A 1 69 ? -4.645 -3.008 8.719 1 76.44 69 ASP A O 1
ATOM 587 N N . LEU A 1 70 ? -6.488 -1.742 8.227 1 81.69 70 LEU A N 1
ATOM 588 C CA . LEU A 1 70 ? -7.117 -2.871 7.547 1 81.69 70 LEU A CA 1
ATOM 589 C C . LEU A 1 70 ? -6.297 -3.303 6.34 1 81.69 70 LEU A C 1
ATOM 591 O O . LEU A 1 70 ? -6.059 -4.496 6.137 1 81.69 70 LEU A O 1
ATOM 595 N N . ASN A 1 71 ? -5.852 -2.322 5.602 1 84.44 71 ASN A N 1
ATOM 596 C CA . ASN A 1 71 ? -5.066 -2.646 4.414 1 84.44 71 ASN A CA 1
ATOM 597 C C . ASN A 1 71 ? -3.715 -3.252 4.785 1 84.44 71 ASN A C 1
ATOM 599 O O . ASN A 1 71 ? -3.271 -4.219 4.16 1 84.44 71 ASN A O 1
ATOM 603 N N . ARG A 1 72 ? -3.137 -2.756 5.785 1 84.25 72 ARG A N 1
ATOM 604 C CA . ARG A 1 72 ? -1.863 -3.291 6.258 1 84.25 72 ARG A CA 1
ATOM 605 C C . ARG A 1 72 ? -2.01 -4.742 6.703 1 84.25 72 ARG A C 1
ATOM 607 O O . ARG A 1 72 ? -1.205 -5.598 6.324 1 84.25 72 ARG A O 1
ATOM 614 N N . LYS A 1 73 ? -2.984 -4.988 7.5 1 86.12 73 LYS A N 1
ATOM 615 C CA . LYS A 1 73 ? -3.236 -6.344 7.984 1 86.12 73 LYS A CA 1
ATOM 616 C C . LYS A 1 73 ? -3.541 -7.297 6.832 1 86.12 73 LYS A C 1
ATOM 618 O O . LYS A 1 73 ? -3.098 -8.445 6.84 1 86.12 73 LYS A O 1
ATOM 623 N N . ARG A 1 74 ? -4.258 -6.832 5.965 1 90.31 74 ARG A N 1
ATOM 624 C CA . ARG A 1 74 ? -4.621 -7.633 4.797 1 90.31 74 ARG A CA 1
ATOM 625 C C . ARG A 1 74 ? -3.383 -8.039 4.004 1 90.31 74 ARG A C 1
ATOM 627 O O . ARG A 1 74 ? -3.205 -9.211 3.678 1 90.31 74 ARG A O 1
ATOM 634 N N . ILE A 1 75 ? -2.525 -7.066 3.736 1 88.5 75 ILE A N 1
ATOM 635 C CA . ILE A 1 75 ? -1.333 -7.336 2.941 1 88.5 75 ILE A CA 1
ATOM 636 C C . ILE A 1 75 ? -0.428 -8.312 3.682 1 88.5 75 ILE A C 1
ATOM 638 O O . ILE A 1 75 ? 0.159 -9.211 3.072 1 88.5 75 ILE A O 1
ATOM 642 N N . LYS A 1 76 ? -0.361 -8.164 4.957 1 87.94 76 LYS A N 1
ATOM 643 C CA . LYS A 1 76 ? 0.424 -9.109 5.75 1 87.94 76 LYS A CA 1
ATOM 644 C C . LYS A 1 76 ? -0.129 -10.523 5.625 1 87.94 76 LYS A C 1
ATOM 646 O O . LYS A 1 76 ? 0.628 -11.477 5.418 1 87.94 76 LYS A O 1
ATOM 651 N N . ALA A 1 77 ? -1.412 -10.664 5.777 1 91.44 77 ALA A N 1
ATOM 652 C CA . ALA A 1 77 ? -2.045 -11.977 5.695 1 91.44 77 ALA A CA 1
ATOM 653 C C . ALA A 1 77 ? -1.837 -12.602 4.32 1 91.44 77 ALA A C 1
ATOM 655 O O . ALA A 1 77 ? -1.531 -13.789 4.211 1 91.44 77 ALA A O 1
ATOM 656 N N . LEU A 1 78 ? -2.025 -11.828 3.25 1 91.5 78 LEU A N 1
ATOM 657 C CA . LEU A 1 78 ? -1.814 -12.328 1.895 1 91.5 78 LEU A CA 1
ATOM 658 C C . LEU A 1 78 ? -0.379 -12.805 1.708 1 91.5 78 LEU A C 1
ATOM 660 O O . LEU A 1 78 ? -0.145 -13.875 1.145 1 91.5 78 LEU A O 1
ATOM 664 N N . ARG A 1 79 ? 0.548 -12.047 2.213 1 88.62 79 ARG A N 1
ATOM 665 C CA . ARG A 1 79 ? 1.959 -12.398 2.111 1 88.62 79 ARG A CA 1
ATOM 666 C C . ARG A 1 79 ? 2.238 -13.727 2.809 1 88.62 79 ARG A C 1
ATOM 668 O O . ARG A 1 79 ? 2.904 -14.602 2.246 1 88.62 79 ARG A O 1
ATOM 675 N N . GLN A 1 80 ? 1.772 -13.781 4.027 1 90.19 80 GLN A N 1
ATOM 676 C CA . GLN A 1 80 ? 2.018 -14.984 4.809 1 90.19 80 GLN A CA 1
ATOM 677 C C . GLN A 1 80 ? 1.452 -16.219 4.109 1 90.19 80 GLN A C 1
ATOM 679 O O . GLN A 1 80 ? 2.092 -17.266 4.082 1 90.19 80 GLN A O 1
ATOM 684 N N . GLU A 1 81 ? 0.287 -16.078 3.525 1 91.75 81 GLU A N 1
ATOM 685 C CA . GLU A 1 81 ? -0.327 -17.203 2.816 1 91.75 81 GLU A CA 1
ATOM 686 C C . GLU A 1 81 ? 0.437 -17.531 1.537 1 91.75 81 GLU A C 1
ATOM 688 O O . GLU A 1 81 ? 0.605 -18.703 1.192 1 91.75 81 GLU A O 1
ATOM 693 N N . LEU A 1 82 ? 0.9 -16.516 0.877 1 89.62 82 LEU A N 1
ATOM 694 C CA . LEU A 1 82 ? 1.662 -16.734 -0.348 1 89.62 82 LEU A CA 1
ATOM 695 C C . LEU A 1 82 ? 3.01 -17.375 -0.042 1 89.62 82 LEU A C 1
ATOM 697 O O . LEU A 1 82 ? 3.498 -18.203 -0.816 1 89.62 82 LEU A O 1
ATOM 701 N N . GLU A 1 83 ? 3.592 -16.984 1.076 1 87.31 83 GLU A N 1
ATOM 702 C CA . GLU A 1 83 ? 4.844 -17.594 1.515 1 87.31 83 GLU A CA 1
ATOM 703 C C . GLU A 1 83 ? 4.672 -19.094 1.753 1 87.31 83 GLU A C 1
ATOM 705 O O . GLU A 1 83 ? 5.539 -19.891 1.391 1 87.31 83 GLU A O 1
ATOM 710 N N . LYS A 1 84 ? 3.562 -19.438 2.359 1 90 84 LYS A N 1
ATOM 711 C CA . LYS A 1 84 ? 3.273 -20.844 2.6 1 90 84 LYS A CA 1
ATOM 712 C C . LYS A 1 84 ? 3.184 -21.625 1.287 1 90 84 LYS A C 1
ATOM 714 O O . LYS A 1 84 ? 3.453 -22.828 1.25 1 90 84 LYS A O 1
ATOM 719 N N . LYS A 1 85 ? 2.828 -20.922 0.246 1 88.56 85 LYS A N 1
ATOM 720 C CA . LYS A 1 85 ? 2.652 -21.562 -1.053 1 88.56 85 LYS A CA 1
ATOM 721 C C . LYS A 1 85 ? 3.939 -21.516 -1.87 1 88.56 85 LYS A C 1
ATOM 723 O O . LYS A 1 85 ? 3.957 -21.906 -3.035 1 88.56 85 LYS A O 1
ATOM 728 N N . GLY A 1 86 ? 5.047 -20.984 -1.331 1 83.88 86 GLY A N 1
ATOM 729 C CA . GLY A 1 86 ? 6.359 -21.062 -1.956 1 83.88 86 GLY A CA 1
ATOM 730 C C . GLY A 1 86 ? 6.812 -19.75 -2.562 1 83.88 86 GLY A C 1
ATOM 731 O O . GLY A 1 86 ? 7.836 -19.688 -3.244 1 83.88 86 GLY A O 1
ATOM 732 N N . TRP A 1 87 ? 5.855 -18.812 -2.434 1 79.06 87 TRP A N 1
ATOM 733 C CA . TRP A 1 87 ? 6.309 -17.5 -2.902 1 79.06 87 TRP A CA 1
ATOM 734 C C . TRP A 1 87 ? 7.48 -17 -2.064 1 79.06 87 TRP A C 1
ATOM 736 O O . TRP A 1 87 ? 7.438 -17.047 -0.833 1 79.06 87 TRP A O 1
ATOM 746 N N . ALA A 1 88 ? 8.734 -17 -2.727 1 68.31 88 ALA A N 1
ATOM 747 C CA . ALA A 1 88 ? 9.945 -16.688 -1.979 1 68.31 88 ALA A CA 1
ATOM 748 C C . ALA A 1 88 ? 10.156 -15.18 -1.89 1 68.31 88 ALA A C 1
ATOM 750 O O . ALA A 1 88 ? 9.859 -14.445 -2.836 1 68.31 88 ALA A O 1
ATOM 751 N N . SER A 1 89 ? 10.273 -14.672 -0.63 1 59.88 89 SER A N 1
ATOM 752 C CA . SER A 1 89 ? 10.812 -13.328 -0.428 1 59.88 89 SER A CA 1
ATOM 753 C C . SER A 1 89 ? 12.273 -13.242 -0.865 1 59.88 89 SER A C 1
ATOM 755 O O . SER A 1 89 ? 13.039 -14.18 -0.662 1 59.88 89 SER A O 1
ATOM 757 N N . GLN A 1 90 ? 12.648 -12.906 -2.115 1 53.03 90 GLN A N 1
ATOM 758 C CA . GLN A 1 90 ? 14.078 -12.875 -2.414 1 53.03 90 GLN A CA 1
ATOM 759 C C . GLN A 1 90 ? 14.883 -12.422 -1.197 1 53.03 90 GLN A C 1
ATOM 761 O O . GLN A 1 90 ? 14.539 -11.438 -0.543 1 53.03 90 GLN A O 1
ATOM 766 N N . ASP A 1 91 ? 15.547 -13.477 -0.586 1 48.44 91 ASP A N 1
ATOM 767 C CA . ASP A 1 91 ? 16.516 -13.242 0.48 1 48.44 91 ASP A CA 1
ATOM 768 C C . ASP A 1 91 ? 17.203 -11.883 0.318 1 48.44 91 ASP A C 1
ATOM 770 O O . ASP A 1 91 ? 17.5 -11.461 -0.802 1 48.44 91 ASP A O 1
ATOM 774 N N . THR A 1 92 ? 16.766 -10.852 1.192 1 42.16 92 THR A N 1
ATOM 775 C CA . THR A 1 92 ? 17.641 -9.688 1.327 1 42.16 92 THR A CA 1
ATOM 776 C C . THR A 1 92 ? 19.094 -10.078 1.075 1 42.16 92 THR A C 1
ATOM 778 O O . THR A 1 92 ? 19.672 -10.891 1.809 1 42.16 92 THR A O 1
ATOM 781 N N . ILE A 1 93 ? 19.562 -10.008 -0.163 1 33.34 93 ILE A N 1
ATOM 782 C CA . ILE A 1 93 ? 21.031 -10.125 -0.175 1 33.34 93 ILE A CA 1
ATOM 783 C C . ILE A 1 93 ? 21.625 -9.203 0.88 1 33.34 93 ILE A C 1
ATOM 785 O O . ILE A 1 93 ? 21.188 -8.062 1.042 1 33.34 93 ILE A O 1
ATOM 789 N N . MET B 1 1 ? -0.431 19.188 5.766 1 85.5 1 MET B N 1
ATOM 790 C CA . MET B 1 1 ? 0.645 18.812 4.855 1 85.5 1 MET B CA 1
ATOM 791 C C . MET B 1 1 ? 2.006 18.953 5.527 1 85.5 1 MET B C 1
ATOM 793 O O . MET B 1 1 ? 2.855 18.062 5.426 1 85.5 1 MET B O 1
ATOM 797 N N . GLU B 1 2 ? 2.158 19.938 6.34 1 88.94 2 GLU B N 1
ATOM 798 C CA . GLU B 1 2 ? 3.451 20.172 6.977 1 88.94 2 GLU B CA 1
ATOM 799 C C . GLU B 1 2 ? 3.766 19.094 8.008 1 88.94 2 GLU B C 1
ATOM 801 O O . GLU B 1 2 ? 4.902 18.609 8.086 1 88.94 2 GLU B O 1
ATOM 806 N N . GLU B 1 3 ? 2.725 18.719 8.703 1 90.31 3 GLU B N 1
ATOM 807 C CA . GLU B 1 3 ? 2.906 17.656 9.688 1 90.31 3 GLU B CA 1
ATOM 808 C C . GLU B 1 3 ? 3.297 16.344 9.008 1 90.31 3 GLU B C 1
ATOM 810 O O . GLU B 1 3 ? 4.152 15.617 9.508 1 90.31 3 GLU B O 1
ATOM 815 N N . LEU B 1 4 ? 2.607 16.062 7.922 1 91.44 4 LEU B N 1
ATOM 816 C CA . LEU B 1 4 ? 2.91 14.844 7.172 1 91.44 4 LEU B CA 1
ATOM 817 C C . LEU B 1 4 ? 4.352 14.859 6.68 1 91.44 4 LEU B C 1
ATOM 819 O O . LEU B 1 4 ? 5.062 13.859 6.797 1 91.44 4 LEU B O 1
ATOM 823 N N . ILE B 1 5 ? 4.781 15.984 6.215 1 94.12 5 ILE B N 1
ATOM 824 C CA . ILE B 1 5 ? 6.141 16.141 5.707 1 94.12 5 ILE B CA 1
ATOM 825 C C . ILE B 1 5 ? 7.141 15.922 6.844 1 94.12 5 ILE B C 1
ATOM 827 O O . ILE B 1 5 ? 8.141 15.211 6.672 1 94.12 5 ILE B O 1
ATOM 831 N N . ASP B 1 6 ? 6.844 16.469 7.98 1 95.44 6 ASP B N 1
ATOM 832 C CA . ASP B 1 6 ? 7.688 16.297 9.156 1 95.44 6 ASP B CA 1
ATOM 833 C C . ASP B 1 6 ? 7.812 14.82 9.531 1 95.44 6 ASP B C 1
ATOM 835 O O . ASP B 1 6 ? 8.914 14.336 9.789 1 95.44 6 ASP B O 1
ATOM 839 N N . VAL B 1 7 ? 6.695 14.148 9.5 1 94.81 7 VAL B N 1
ATOM 840 C CA . VAL B 1 7 ? 6.672 12.734 9.875 1 94.81 7 VAL B CA 1
ATOM 841 C C . VAL B 1 7 ? 7.445 11.914 8.836 1 94.81 7 VAL B C 1
ATOM 843 O O . VAL B 1 7 ? 8.211 11.016 9.195 1 94.81 7 VAL B O 1
ATOM 846 N N . ILE B 1 8 ? 7.266 12.203 7.57 1 95.38 8 ILE B N 1
ATOM 847 C CA . ILE B 1 8 ? 7.953 11.492 6.496 1 95.38 8 ILE B CA 1
ATOM 848 C C . ILE B 1 8 ? 9.461 11.641 6.668 1 95.38 8 ILE B C 1
ATOM 850 O O . ILE B 1 8 ? 10.203 10.656 6.586 1 95.38 8 ILE B O 1
ATOM 854 N N . GLU B 1 9 ? 9.883 12.836 6.977 1 94.62 9 GLU B N 1
ATOM 855 C CA . GLU B 1 9 ? 11.312 13.141 7.027 1 94.62 9 GLU B CA 1
ATOM 856 C C . GLU B 1 9 ? 11.938 12.641 8.328 1 94.62 9 GLU B C 1
ATOM 858 O O . GLU B 1 9 ? 13.133 12.32 8.367 1 94.62 9 GLU B O 1
ATOM 863 N N . SER B 1 10 ? 11.156 12.367 9.305 1 94.38 10 SER B N 1
ATOM 864 C CA . SER B 1 10 ? 11.727 12.055 10.609 1 94.38 10 SER B CA 1
ATOM 865 C C . SER B 1 10 ? 11.555 10.578 10.945 1 94.38 10 SER B C 1
ATOM 867 O O . SER B 1 10 ? 12.133 10.086 11.914 1 94.38 10 SER B O 1
ATOM 869 N N . THR B 1 11 ? 10.656 9.938 10.18 1 91.75 11 THR B N 1
ATOM 870 C CA . THR B 1 11 ? 10.391 8.523 10.438 1 91.75 11 THR B CA 1
ATOM 871 C C . THR B 1 11 ? 11.164 7.641 9.469 1 91.75 11 THR B C 1
ATOM 873 O O . THR B 1 11 ? 10.93 7.684 8.258 1 91.75 11 THR B O 1
ATOM 876 N N . THR B 1 12 ? 12.148 6.898 9.984 1 84.62 12 THR B N 1
ATOM 877 C CA . THR B 1 12 ? 12.922 5.98 9.148 1 84.62 12 THR B CA 1
ATOM 878 C C . THR B 1 12 ? 12.938 4.582 9.758 1 84.62 12 THR B C 1
ATOM 880 O O . THR B 1 12 ? 13.977 4.121 10.242 1 84.62 12 THR B O 1
ATOM 883 N N . PRO B 1 13 ? 11.805 3.873 9.586 1 83.88 13 PRO B N 1
ATOM 884 C CA . PRO B 1 13 ? 11.742 2.562 10.242 1 83.88 13 PRO B CA 1
ATOM 885 C C . PRO B 1 13 ? 12.484 1.479 9.453 1 83.88 13 PRO B C 1
ATOM 887 O O . PRO B 1 13 ? 12.758 0.404 9.992 1 83.88 13 PRO B O 1
ATOM 890 N N . ASP B 1 14 ? 12.867 1.641 8.266 1 81.81 14 ASP B N 1
ATOM 891 C CA . ASP B 1 14 ? 13.375 0.602 7.379 1 81.81 14 ASP B CA 1
ATOM 892 C C . ASP B 1 14 ? 14.75 0.974 6.828 1 81.81 14 ASP B C 1
ATOM 894 O O . ASP B 1 14 ? 15.32 0.244 6.016 1 81.81 14 ASP B O 1
ATOM 898 N N . LYS B 1 15 ? 15.344 1.999 7.137 1 85.5 15 LYS B N 1
ATOM 899 C CA . LYS B 1 15 ? 16.641 2.492 6.707 1 85.5 15 LYS B CA 1
ATOM 900 C C . LYS B 1 15 ? 16.594 3.002 5.27 1 85.5 15 LYS B C 1
ATOM 902 O O . LYS B 1 15 ? 17.641 3.143 4.621 1 85.5 15 LYS B O 1
ATOM 907 N N . PHE B 1 16 ? 15.43 3.096 4.727 1 90.69 16 PHE B N 1
ATOM 908 C CA . PHE B 1 16 ? 15.266 3.723 3.42 1 90.69 16 PHE B CA 1
ATOM 909 C C . PHE B 1 16 ? 15.266 5.242 3.545 1 90.69 16 PHE B C 1
ATOM 911 O O . PHE B 1 16 ? 14.891 5.785 4.586 1 90.69 16 PHE B O 1
ATOM 918 N N . THR B 1 17 ? 15.734 5.918 2.592 1 94.19 17 THR B N 1
ATOM 919 C CA . THR B 1 17 ? 15.773 7.375 2.559 1 94.19 17 THR B CA 1
ATOM 920 C C . THR B 1 17 ? 14.578 7.93 1.789 1 94.19 17 THR B C 1
ATOM 922 O O . THR B 1 17 ? 14.375 7.586 0.624 1 94.19 17 THR B O 1
ATOM 925 N N . PRO B 1 18 ? 13.773 8.75 2.461 1 96.38 18 PRO B N 1
ATOM 926 C CA . PRO B 1 18 ? 12.633 9.359 1.766 1 96.38 18 PRO B CA 1
ATOM 927 C C . PRO B 1 18 ? 13.039 10.539 0.891 1 96.38 18 PRO B C 1
ATOM 929 O O . PRO B 1 18 ? 13.93 11.312 1.261 1 96.38 18 PRO B O 1
ATOM 932 N N . ARG B 1 19 ? 12.484 10.602 -0.265 1 96.81 19 ARG B N 1
ATOM 933 C CA . ARG B 1 19 ? 12.586 11.742 -1.169 1 96.81 19 ARG B CA 1
ATOM 934 C C . ARG B 1 19 ? 11.219 12.164 -1.685 1 96.81 19 ARG B C 1
ATOM 936 O O . ARG B 1 19 ? 10.531 11.383 -2.357 1 96.81 19 ARG B O 1
ATOM 943 N N . ILE B 1 20 ? 10.789 13.32 -1.349 1 97.44 20 ILE B N 1
ATOM 944 C CA . ILE B 1 20 ? 9.531 13.836 -1.881 1 97.44 20 ILE B CA 1
ATOM 945 C C . ILE B 1 20 ? 9.703 14.188 -3.355 1 97.44 20 ILE B C 1
ATOM 947 O O . ILE B 1 20 ? 10.453 15.109 -3.695 1 97.44 20 ILE B O 1
ATOM 951 N N . VAL B 1 21 ? 9.047 13.516 -4.168 1 98 21 VAL B N 1
ATOM 952 C CA . VAL B 1 21 ? 9.281 13.664 -5.598 1 98 21 VAL B CA 1
ATOM 953 C C . VAL B 1 21 ? 8.148 14.477 -6.227 1 98 21 VAL B C 1
ATOM 955 O O . VAL B 1 21 ? 8.281 14.977 -7.344 1 98 21 VAL B O 1
ATOM 958 N N . GLU B 1 22 ? 7.008 14.562 -5.602 1 97.69 22 GLU B N 1
ATOM 959 C CA . GLU B 1 22 ? 5.891 15.391 -6.035 1 97.69 22 GLU B CA 1
ATOM 960 C C . GLU B 1 22 ? 5.148 15.984 -4.844 1 97.69 22 GLU B C 1
ATOM 962 O O . GLU B 1 22 ? 4.832 15.273 -3.885 1 97.69 22 GLU B O 1
ATOM 967 N N . ARG B 1 23 ? 4.961 17.281 -4.863 1 95.75 23 ARG B N 1
ATOM 968 C CA . ARG B 1 23 ? 4.195 17.984 -3.842 1 95.75 23 ARG B CA 1
ATOM 969 C C . ARG B 1 23 ? 3.234 18.984 -4.473 1 95.75 23 ARG B C 1
ATOM 971 O O . ARG B 1 23 ? 3.656 19.875 -5.211 1 95.75 23 ARG B O 1
ATOM 978 N N . LYS B 1 24 ? 2.068 18.703 -4.34 1 95 24 LYS B N 1
ATOM 979 C CA . LYS B 1 24 ? 1.013 19.641 -4.73 1 95 24 LYS B CA 1
ATOM 980 C C . LYS B 1 24 ? 0.219 20.109 -3.514 1 95 24 LYS B C 1
ATOM 982 O O . LYS B 1 24 ? 0.602 19.844 -2.373 1 95 24 LYS B O 1
ATOM 987 N N . GLU B 1 25 ? -0.846 20.891 -3.768 1 91.25 25 GLU B N 1
ATOM 988 C CA . GLU B 1 25 ? -1.652 21.406 -2.664 1 91.25 25 GLU B CA 1
ATOM 989 C C . GLU B 1 25 ? -2.312 20.266 -1.89 1 91.25 25 GLU B C 1
ATOM 991 O O . GLU B 1 25 ? -2.377 20.297 -0.659 1 91.25 25 GLU B O 1
ATOM 996 N N . ASP B 1 26 ? -2.758 19.219 -2.639 1 91.69 26 ASP B N 1
ATOM 997 C CA . ASP B 1 26 ? -3.537 18.172 -2.002 1 91.69 26 ASP B CA 1
ATOM 998 C C . ASP B 1 26 ? -2.916 16.797 -2.258 1 91.69 26 ASP B C 1
ATOM 1000 O O . ASP B 1 26 ? -3.594 15.773 -2.152 1 91.69 26 ASP B O 1
ATOM 1004 N N . TYR B 1 27 ? -1.649 16.844 -2.592 1 94.31 27 TYR B N 1
ATOM 1005 C CA . TYR B 1 27 ? -1.042 15.578 -2.998 1 94.31 27 TYR B CA 1
ATOM 1006 C C . TYR B 1 27 ? 0.452 15.57 -2.697 1 94.31 27 TYR B C 1
ATOM 1008 O O . TYR B 1 27 ? 1.145 16.562 -2.93 1 94.31 27 TYR B O 1
ATOM 1016 N N . ILE B 1 28 ? 0.951 14.383 -2.137 1 96.25 28 ILE B N 1
ATOM 1017 C CA . ILE B 1 28 ? 2.387 14.195 -1.951 1 96.25 28 ILE B CA 1
ATOM 1018 C C . ILE B 1 28 ? 2.781 12.781 -2.383 1 96.25 28 ILE B C 1
ATOM 1020 O O . ILE B 1 28 ? 2.068 11.812 -2.098 1 96.25 28 ILE B O 1
ATOM 1024 N N . ARG B 1 29 ? 3.807 12.719 -3.166 1 97.62 29 ARG B N 1
ATOM 1025 C CA . ARG B 1 29 ? 4.414 11.438 -3.525 1 97.62 29 ARG B CA 1
ATOM 1026 C C . ARG B 1 29 ? 5.836 11.336 -2.992 1 97.62 29 ARG B C 1
ATOM 1028 O O . ARG B 1 29 ? 6.652 12.234 -3.209 1 97.62 29 ARG B O 1
ATOM 1035 N N . VAL B 1 30 ? 6.078 10.234 -2.285 1 97.38 30 VAL B N 1
ATOM 1036 C CA . VAL B 1 30 ? 7.383 10.008 -1.672 1 97.38 30 VAL B CA 1
ATOM 1037 C C . VAL B 1 30 ? 7.988 8.711 -2.217 1 97.38 30 VAL B C 1
ATOM 1039 O O . VAL B 1 30 ? 7.293 7.703 -2.35 1 97.38 30 VAL B O 1
ATOM 1042 N N . GLU B 1 31 ? 9.227 8.805 -2.617 1 96.31 31 GLU B N 1
ATOM 1043 C CA . GLU B 1 31 ? 10 7.605 -2.936 1 96.31 31 GLU B CA 1
ATOM 1044 C C . GLU B 1 31 ? 10.961 7.254 -1.805 1 96.31 31 GLU B C 1
ATOM 1046 O O . GLU B 1 31 ? 11.688 8.117 -1.308 1 96.31 31 GLU B O 1
ATOM 1051 N N . TYR B 1 32 ? 10.875 6.012 -1.389 1 94.44 32 TYR B N 1
ATOM 1052 C CA . TYR B 1 32 ? 11.82 5.488 -0.411 1 94.44 32 TYR B CA 1
ATOM 1053 C C . TYR B 1 32 ? 12.859 4.602 -1.084 1 94.44 32 TYR B C 1
ATOM 1055 O O . TYR B 1 32 ? 12.516 3.613 -1.737 1 94.44 32 TYR B O 1
ATOM 1063 N N . GLN B 1 33 ? 14.125 4.957 -0.9 1 92.44 33 GLN B N 1
ATOM 1064 C CA . GLN B 1 33 ? 15.188 4.199 -1.545 1 92.44 33 GLN B CA 1
ATOM 1065 C C . GLN B 1 33 ? 16.109 3.545 -0.51 1 92.44 33 GLN B C 1
ATOM 1067 O O . GLN B 1 33 ? 16.531 4.195 0.446 1 92.44 33 GLN B O 1
ATOM 1072 N N . SER B 1 34 ? 16.312 2.221 -0.697 1 89.44 34 SER B N 1
ATOM 1073 C CA . SER B 1 34 ? 17.203 1.529 0.219 1 89.44 34 SER B CA 1
ATOM 1074 C C . SER B 1 34 ? 18.672 1.89 -0.059 1 89.44 34 SER B C 1
ATOM 1076 O O . SER B 1 34 ? 19.016 2.256 -1.183 1 89.44 34 SER B O 1
ATOM 1078 N N . SER B 1 35 ? 19.531 1.843 0.922 1 88 35 SER B N 1
ATOM 1079 C CA . SER B 1 35 ? 20.891 2.34 0.863 1 88 35 SER B CA 1
ATOM 1080 C C . SER B 1 35 ? 21.781 1.403 0.055 1 88 35 SER B C 1
ATOM 1082 O O . SER B 1 35 ? 22.656 1.857 -0.696 1 88 35 SER B O 1
ATOM 1084 N N . ILE B 1 36 ? 21.547 0.16 0.112 1 84.94 36 ILE B N 1
ATOM 1085 C CA . ILE B 1 36 ? 22.516 -0.784 -0.431 1 84.94 36 ILE B CA 1
ATOM 1086 C C . ILE B 1 36 ? 22.094 -1.215 -1.832 1 84.94 36 ILE B C 1
ATOM 1088 O O . ILE B 1 36 ? 22.844 -1.048 -2.795 1 84.94 36 ILE B O 1
ATOM 1092 N N . LEU B 1 37 ? 20.938 -1.715 -2.111 1 82.88 37 LEU B N 1
ATOM 1093 C CA . LEU B 1 37 ? 20.5 -2.291 -3.381 1 82.88 37 LEU B CA 1
ATOM 1094 C C . LEU B 1 37 ? 19.734 -1.268 -4.211 1 82.88 37 LEU B C 1
ATOM 1096 O O . LEU B 1 37 ? 19.422 -1.521 -5.375 1 82.88 37 LEU B O 1
ATOM 1100 N N . ARG B 1 38 ? 19.422 -0.091 -3.646 1 88.25 38 ARG B N 1
ATOM 1101 C CA . ARG B 1 38 ? 18.812 1.043 -4.328 1 88.25 38 ARG B CA 1
ATOM 1102 C C . ARG B 1 38 ? 17.406 0.694 -4.809 1 88.25 38 ARG B C 1
ATOM 1104 O O . ARG B 1 38 ? 17 1.123 -5.891 1 88.25 38 ARG B O 1
ATOM 1111 N N . PHE B 1 39 ? 16.766 -0.143 -4.023 1 86.31 39 PHE B N 1
ATOM 1112 C CA . PHE B 1 39 ? 15.359 -0.408 -4.297 1 86.31 39 PHE B CA 1
ATOM 1113 C C . PHE B 1 39 ? 14.5 0.794 -3.926 1 86.31 39 PHE B C 1
ATOM 1115 O O . PHE B 1 39 ? 14.781 1.49 -2.947 1 86.31 39 PHE B O 1
ATOM 1122 N N . VAL B 1 40 ? 13.43 1.015 -4.785 1 89.31 40 VAL B N 1
ATOM 1123 C CA . VAL B 1 40 ? 12.578 2.178 -4.566 1 89.31 40 VAL B CA 1
ATOM 1124 C C . VAL B 1 40 ? 11.148 1.721 -4.27 1 89.31 40 VAL B C 1
ATOM 1126 O O . VAL B 1 40 ? 10.602 0.875 -4.98 1 89.31 40 VAL B O 1
ATOM 1129 N N . ASP B 1 41 ? 10.633 2.203 -3.16 1 92 41 ASP B N 1
ATOM 1130 C CA . ASP B 1 41 ? 9.211 2.094 -2.861 1 92 41 ASP B CA 1
ATOM 1131 C C . ASP B 1 41 ? 8.508 3.445 -3.006 1 92 41 ASP B C 1
ATOM 1133 O O . ASP B 1 41 ? 9.109 4.488 -2.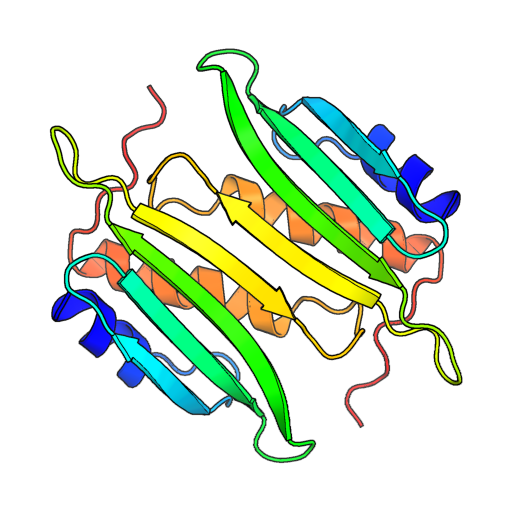742 1 92 41 ASP B O 1
ATOM 1137 N N . ASP B 1 42 ? 7.254 3.375 -3.385 1 93.38 42 ASP B N 1
ATOM 1138 C CA . ASP B 1 42 ? 6.469 4.598 -3.514 1 93.38 42 ASP B CA 1
ATOM 1139 C C . ASP B 1 42 ? 5.395 4.676 -2.434 1 93.38 42 ASP B C 1
ATOM 1141 O O . ASP B 1 42 ? 4.742 3.674 -2.123 1 93.38 42 ASP B O 1
ATOM 1145 N N . VAL B 1 43 ? 5.293 5.852 -1.872 1 93.75 43 VAL B N 1
ATOM 1146 C CA . VAL B 1 43 ? 4.18 6.152 -0.976 1 93.75 43 VAL B CA 1
ATOM 1147 C C . VAL B 1 43 ? 3.535 7.477 -1.38 1 93.75 43 VAL B C 1
ATOM 1149 O O . VAL B 1 43 ? 4.23 8.469 -1.601 1 93.75 43 VAL B O 1
ATOM 1152 N N . GLU B 1 44 ? 2.217 7.414 -1.479 1 94.88 44 GLU B N 1
ATOM 1153 C CA . GLU B 1 44 ? 1.49 8.617 -1.883 1 94.88 44 GLU B CA 1
ATOM 1154 C C . GLU B 1 44 ? 0.36 8.93 -0.908 1 94.88 44 GLU B C 1
ATOM 1156 O O . GLU B 1 44 ? -0.281 8.023 -0.377 1 94.88 44 GLU B O 1
ATOM 1161 N N . PHE B 1 45 ? 0.151 10.258 -0.769 1 92.5 45 PHE B N 1
ATOM 1162 C CA . PHE B 1 45 ? -0.974 10.773 0.005 1 92.5 45 PHE B CA 1
ATOM 1163 C C . PHE B 1 45 ? -1.751 11.812 -0.791 1 92.5 45 PHE B C 1
ATOM 1165 O O . PHE B 1 45 ? -1.162 12.734 -1.359 1 92.5 45 PHE B O 1
ATOM 1172 N N . TRP B 1 46 ? -2.992 11.586 -0.855 1 91 46 TRP B N 1
ATOM 1173 C CA . TRP B 1 46 ? -3.891 12.523 -1.527 1 91 46 TRP B CA 1
ATOM 1174 C C . TRP B 1 46 ? -4.957 13.039 -0.567 1 91 46 TRP B C 1
ATOM 1176 O O . TRP B 1 46 ? -5.762 12.258 -0.051 1 91 46 TRP B O 1
ATOM 1186 N N . PHE B 1 47 ? -4.887 14.32 -0.397 1 87.38 47 PHE B N 1
ATOM 1187 C CA . PHE B 1 47 ? -5.855 14.977 0.477 1 87.38 47 PHE B CA 1
ATOM 1188 C C . PHE B 1 47 ? -7.062 15.461 -0.317 1 87.38 47 PHE B C 1
ATOM 1190 O O . PHE B 1 47 ? -6.961 16.422 -1.087 1 87.38 47 PHE B O 1
ATOM 1197 N N . ARG B 1 48 ? -8.195 14.812 -0.251 1 80.25 48 ARG B N 1
ATOM 1198 C CA . ARG B 1 48 ? -9.391 15.164 -1.01 1 80.25 48 ARG B CA 1
ATOM 1199 C C . ARG B 1 48 ? -10.016 16.453 -0.476 1 80.25 48 ARG B C 1
ATOM 1201 O O . ARG B 1 48 ? -10.156 16.625 0.737 1 80.25 48 ARG B O 1
ATOM 1208 N N . PRO B 1 49 ? -10.211 17.328 -1.636 1 73.06 49 PRO B N 1
ATOM 1209 C CA . PRO B 1 49 ? -10.875 18.562 -1.231 1 73.06 49 PRO B CA 1
ATOM 1210 C C . PRO B 1 49 ? -12.297 18.328 -0.729 1 73.06 49 PRO B C 1
ATOM 1212 O O . PRO B 1 49 ? -12.984 17.406 -1.199 1 73.06 49 PRO B O 1
ATOM 1215 N N . GLY B 1 50 ? -12.734 19.062 0.231 1 62.34 50 GLY B N 1
ATOM 1216 C CA . GLY B 1 50 ? -14.094 19.078 0.741 1 62.34 50 GLY B CA 1
ATOM 1217 C C . GLY B 1 50 ? -14.18 18.75 2.219 1 62.34 50 GLY B C 1
ATOM 1218 O O . GLY B 1 50 ? -13.188 18.844 2.943 1 62.34 50 GLY B O 1
ATOM 1219 N N . LYS B 1 51 ? -15.562 18.406 2.512 1 53.59 51 LYS B N 1
ATOM 1220 C CA . LYS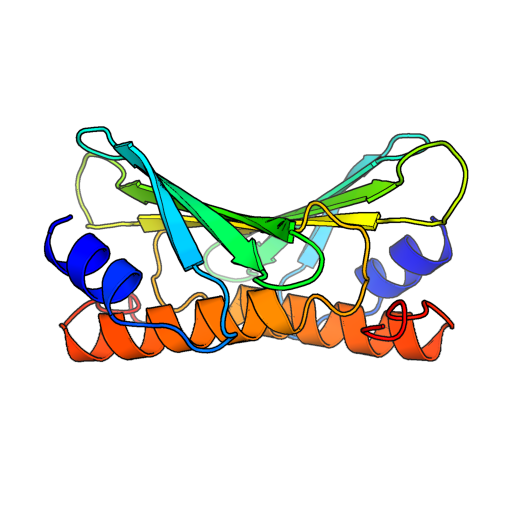 B 1 51 ? -15.945 18.156 3.9 1 53.59 51 LYS B CA 1
ATOM 1221 C C . LYS B 1 51 ? -15.469 16.781 4.371 1 53.59 51 LYS B C 1
ATOM 1223 O O . LYS B 1 51 ? -15.711 15.781 3.703 1 53.59 51 LYS B O 1
ATOM 1228 N N . GLY B 1 52 ? -14.438 16.828 5.254 1 56.47 52 GLY B N 1
ATOM 1229 C CA . GLY B 1 52 ? -13.922 15.711 6.035 1 56.47 52 GLY B CA 1
ATOM 1230 C C . GLY B 1 52 ? -12.531 15.273 5.605 1 56.47 52 GLY B C 1
ATOM 1231 O O . GLY B 1 52 ? -12.188 15.352 4.426 1 56.47 52 GLY B O 1
ATOM 1232 N N . TYR B 1 53 ? -11.508 15.836 6.211 1 58.34 53 TYR B N 1
ATOM 1233 C CA . TYR B 1 53 ? -10.078 15.602 6.051 1 58.34 53 TYR B CA 1
ATOM 1234 C C . TYR B 1 53 ? -9.789 14.133 5.797 1 58.34 53 TYR B C 1
ATOM 1236 O O . TYR B 1 53 ? -9.633 13.352 6.742 1 58.34 53 TYR B O 1
ATOM 1244 N N . THR B 1 54 ? -10.242 13.664 4.52 1 73.56 54 THR B N 1
ATOM 1245 C CA . THR B 1 54 ? -9.93 12.273 4.195 1 73.56 54 THR B CA 1
ATOM 1246 C C . THR B 1 54 ? -8.648 12.195 3.369 1 73.56 54 THR B C 1
ATOM 1248 O O . THR B 1 54 ? -8.406 13.031 2.498 1 73.56 54 THR B O 1
ATOM 1251 N N . VAL B 1 55 ? -7.742 11.367 3.83 1 81.75 55 VAL B N 1
ATOM 1252 C CA . VAL B 1 55 ? -6.488 11.141 3.119 1 81.75 55 VAL B CA 1
ATOM 1253 C C . VAL B 1 55 ? -6.508 9.766 2.461 1 81.75 55 VAL B C 1
ATOM 1255 O O . VAL B 1 55 ? -6.879 8.773 3.096 1 81.75 55 VAL B O 1
ATOM 1258 N N . GLU B 1 56 ? -6.395 9.773 1.126 1 84.88 56 GLU B N 1
ATOM 1259 C CA . GLU B 1 56 ? -6.109 8.516 0.438 1 84.88 56 GLU B CA 1
ATOM 1260 C C . GLU B 1 56 ? -4.609 8.219 0.437 1 84.88 56 GLU B C 1
ATOM 1262 O O . GLU B 1 56 ? -3.793 9.117 0.253 1 84.88 56 GLU B O 1
ATOM 1267 N N . TYR B 1 57 ? -4.367 6.98 0.678 1 88.25 57 TYR B N 1
ATOM 1268 C CA . TYR B 1 57 ? -2.969 6.57 0.705 1 88.25 57 TYR B CA 1
ATOM 1269 C C . TYR B 1 57 ? -2.719 5.422 -0.264 1 88.25 57 TYR B C 1
ATOM 1271 O O . TYR B 1 57 ? -3.588 4.57 -0.467 1 88.25 57 TYR B O 1
ATOM 1279 N N . ARG B 1 58 ? -1.586 5.484 -0.944 1 91.12 58 ARG B N 1
ATOM 1280 C CA . ARG B 1 58 ? -1.127 4.395 -1.801 1 91.12 58 ARG B CA 1
ATOM 1281 C C . ARG B 1 58 ? 0.327 4.043 -1.507 1 91.12 58 ARG B C 1
ATOM 1283 O O . ARG B 1 58 ? 1.162 4.93 -1.326 1 91.12 58 ARG B O 1
ATOM 1290 N N . SER B 1 59 ? 0.563 2.732 -1.344 1 92.19 59 SER B N 1
ATOM 1291 C CA . SER B 1 59 ? 1.92 2.221 -1.186 1 92.19 59 SER B CA 1
ATOM 1292 C C . SER B 1 59 ? 2.246 1.181 -2.252 1 92.19 59 SER B C 1
ATOM 1294 O O . SER B 1 59 ? 1.394 0.366 -2.613 1 92.19 59 SER B O 1
ATOM 1296 N N . ALA B 1 60 ? 3.453 1.312 -2.781 1 90.62 60 ALA B N 1
ATOM 1297 C CA . ALA B 1 60 ? 3.854 0.399 -3.85 1 90.62 60 ALA B CA 1
ATOM 1298 C C . ALA B 1 60 ? 5.316 -0.01 -3.703 1 90.62 60 ALA B C 1
ATOM 1300 O O . ALA B 1 60 ? 6.172 0.82 -3.387 1 90.62 60 ALA B O 1
ATOM 1301 N N . SER B 1 61 ? 5.488 -1.306 -3.898 1 87.75 61 SER B N 1
ATOM 1302 C CA . SER B 1 61 ? 6.844 -1.83 -4.012 1 87.75 61 SER B CA 1
ATOM 1303 C C . SER B 1 61 ? 7.172 -2.211 -5.453 1 87.75 61 SER B C 1
ATOM 1305 O O . SER B 1 61 ? 6.43 -2.967 -6.082 1 87.75 61 SER B O 1
ATOM 1307 N N . ARG B 1 62 ? 8.297 -1.621 -5.977 1 79.38 62 ARG B N 1
ATOM 1308 C CA . ARG B 1 62 ? 8.664 -1.84 -7.375 1 79.38 62 ARG B CA 1
ATOM 1309 C C . ARG B 1 62 ? 9.414 -3.154 -7.543 1 79.38 62 ARG B C 1
ATOM 1311 O O . ARG B 1 62 ? 9.281 -3.826 -8.57 1 79.38 62 ARG B O 1
ATOM 1318 N N . VAL B 1 63 ? 10.258 -3.354 -6.551 1 71.62 63 VAL B N 1
ATOM 1319 C CA . VAL B 1 63 ? 11.023 -4.586 -6.672 1 71.62 63 VAL B CA 1
ATOM 1320 C C . VAL B 1 63 ? 10.281 -5.734 -6 1 71.62 63 VAL B C 1
ATOM 1322 O O .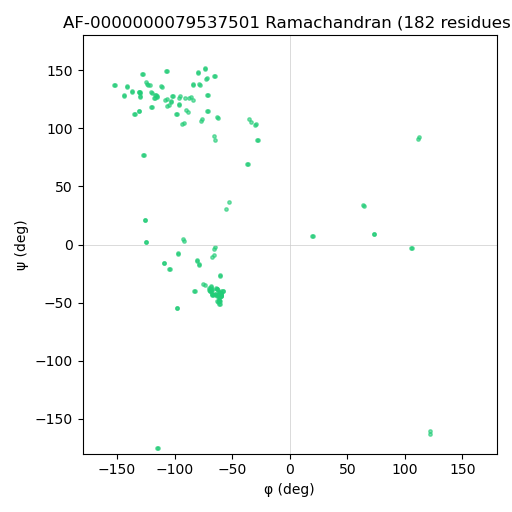 VAL B 1 63 ? 9.703 -5.562 -4.922 1 71.62 63 VAL B O 1
ATOM 1325 N N . GLY B 1 64 ? 9.914 -6.648 -6.812 1 64.31 64 GLY B N 1
ATOM 1326 C CA . GLY B 1 64 ? 9.016 -7.789 -6.719 1 64.31 64 GLY B CA 1
ATOM 1327 C C . GLY B 1 64 ? 9.359 -8.727 -5.582 1 64.31 64 GLY B C 1
ATOM 1328 O O . GLY B 1 64 ? 9.445 -9.945 -5.777 1 64.31 64 GLY B O 1
ATOM 1329 N N . ASN B 1 65 ? 9.945 -8.102 -4.496 1 62.31 65 ASN B N 1
ATOM 1330 C CA . ASN B 1 65 ? 10.008 -9.102 -3.439 1 62.31 65 ASN B CA 1
ATOM 1331 C C . ASN B 1 65 ? 8.711 -9.148 -2.633 1 62.31 65 ASN B C 1
ATOM 1333 O O . ASN B 1 65 ? 8.07 -8.117 -2.416 1 62.31 65 ASN B O 1
ATOM 1337 N N . PHE B 1 66 ? 8.227 -10.438 -2.594 1 61.78 66 PHE B N 1
ATOM 1338 C CA . PHE B 1 66 ? 6.941 -10.664 -1.944 1 61.78 66 PHE B CA 1
ATOM 1339 C C . PHE B 1 66 ? 7.023 -10.352 -0.455 1 61.78 66 PHE B C 1
ATOM 1341 O O . PHE B 1 66 ? 6.008 -10.359 0.244 1 61.78 66 PHE B O 1
ATOM 1348 N N . ASP B 1 67 ? 8.188 -9.977 0.046 1 66 67 ASP B N 1
ATOM 1349 C CA . ASP B 1 67 ? 8.328 -9.742 1.48 1 66 67 ASP B CA 1
ATOM 1350 C C . ASP B 1 67 ? 7.531 -8.516 1.92 1 66 67 ASP B C 1
ATOM 1352 O O . ASP B 1 67 ? 7.074 -8.445 3.064 1 66 67 ASP B O 1
ATOM 1356 N N . PHE B 1 68 ? 7.012 -7.703 1.122 1 71.62 68 PHE B N 1
ATOM 1357 C CA . PHE B 1 68 ? 6.211 -6.504 1.336 1 71.62 68 PHE B CA 1
ATOM 1358 C C . PHE B 1 68 ? 6.41 -5.965 2.748 1 71.62 68 PHE B C 1
ATOM 1360 O O . PHE B 1 68 ? 5.699 -5.055 3.178 1 71.62 68 PHE B O 1
ATOM 1367 N N . ASP B 1 69 ? 7.426 -6.598 3.512 1 77.12 69 ASP B N 1
ATOM 1368 C CA . ASP B 1 69 ? 7.57 -6.344 4.941 1 77.12 69 ASP B CA 1
ATOM 1369 C C . ASP B 1 69 ? 8.039 -4.91 5.199 1 77.12 69 ASP B C 1
ATOM 1371 O O . ASP B 1 69 ? 7.5 -4.227 6.074 1 77.12 69 ASP B O 1
ATOM 1375 N N . LEU B 1 70 ? 8.969 -4.449 4.332 1 82.25 70 LEU B N 1
ATOM 1376 C CA . LEU B 1 70 ? 9.523 -3.123 4.586 1 82.25 70 LEU B CA 1
ATOM 1377 C C . LEU B 1 70 ? 8.461 -2.049 4.398 1 82.25 70 LEU B C 1
ATOM 1379 O O . LEU B 1 70 ? 8.328 -1.145 5.227 1 82.25 70 LEU B O 1
ATOM 1383 N N . ASN B 1 71 ? 7.707 -2.203 3.338 1 84.81 71 ASN B N 1
ATOM 1384 C CA . ASN B 1 71 ? 6.668 -1.212 3.068 1 84.81 71 ASN B CA 1
ATOM 1385 C C . ASN B 1 71 ? 5.562 -1.262 4.117 1 84.81 71 ASN B C 1
ATOM 1387 O O . ASN B 1 71 ? 5.086 -0.221 4.574 1 84.81 71 ASN B O 1
ATOM 1391 N N . ARG B 1 72 ? 5.223 -2.406 4.535 1 84.5 72 ARG B N 1
ATOM 1392 C CA . ARG B 1 72 ? 4.207 -2.564 5.57 1 84.5 72 ARG B CA 1
ATOM 1393 C C . ARG B 1 72 ? 4.652 -1.92 6.879 1 84.5 72 ARG B C 1
ATOM 1395 O O . ARG B 1 72 ? 3.893 -1.178 7.504 1 84.5 72 ARG B O 1
ATOM 1402 N N . LYS B 1 73 ? 5.832 -2.221 7.273 1 86.38 73 LYS B N 1
ATOM 1403 C CA . LYS B 1 73 ? 6.379 -1.663 8.508 1 86.38 73 LYS B CA 1
ATOM 1404 C C . LYS B 1 73 ? 6.473 -0.142 8.43 1 86.38 73 LYS B C 1
ATOM 1406 O O . LYS B 1 73 ? 6.203 0.554 9.406 1 86.38 73 LYS B O 1
ATOM 1411 N N . ARG B 1 74 ? 6.859 0.292 7.355 1 90.5 74 ARG B N 1
ATOM 1412 C CA . ARG B 1 74 ? 6.984 1.73 7.141 1 90.5 74 ARG B CA 1
ATOM 1413 C C . ARG B 1 74 ? 5.637 2.426 7.293 1 90.5 74 ARG B C 1
ATOM 1415 O O . ARG B 1 74 ? 5.527 3.422 8.016 1 90.5 74 ARG B O 1
ATOM 1422 N N . ILE B 1 75 ? 4.629 1.885 6.645 1 88.56 75 ILE B N 1
ATOM 1423 C CA . ILE B 1 75 ? 3.307 2.5 6.684 1 88.56 75 ILE B CA 1
ATOM 1424 C C . ILE B 1 75 ? 2.773 2.482 8.117 1 88.56 75 ILE B C 1
ATOM 1426 O O . ILE B 1 75 ? 2.162 3.453 8.57 1 88.56 75 ILE B O 1
ATOM 1430 N N . LYS B 1 76 ? 3.033 1.432 8.797 1 87.88 76 LYS B N 1
ATOM 1431 C CA . LYS B 1 76 ? 2.627 1.362 10.195 1 87.88 76 LYS B CA 1
ATOM 1432 C C . LYS B 1 76 ? 3.301 2.457 11.023 1 87.88 76 LYS B C 1
ATOM 1434 O O . LYS B 1 76 ? 2.645 3.143 11.805 1 87.88 76 LYS B O 1
ATOM 1439 N N . ALA B 1 77 ? 4.586 2.598 10.867 1 91.5 77 ALA B N 1
ATOM 1440 C CA . ALA B 1 77 ? 5.336 3.604 11.617 1 91.5 77 ALA B CA 1
ATOM 1441 C C . ALA B 1 77 ? 4.836 5.012 11.297 1 91.5 77 ALA B C 1
ATOM 1443 O O . ALA B 1 77 ? 4.664 5.832 12.203 1 91.5 77 ALA B O 1
ATOM 1444 N N . LEU B 1 78 ? 4.621 5.312 10.023 1 91.56 78 LEU B N 1
ATOM 1445 C CA . LEU B 1 78 ? 4.113 6.617 9.617 1 91.56 78 LEU B CA 1
ATOM 1446 C C . LEU B 1 78 ? 2.752 6.887 10.25 1 91.56 78 LEU B C 1
ATOM 1448 O O . LEU B 1 78 ? 2.508 7.98 10.766 1 91.56 78 LEU B O 1
ATOM 1452 N N . ARG B 1 79 ? 1.923 5.906 10.25 1 88.62 79 ARG B N 1
ATOM 1453 C CA . ARG B 1 79 ? 0.595 6.035 10.844 1 88.62 79 ARG B CA 1
ATOM 1454 C C . ARG B 1 79 ? 0.686 6.359 12.328 1 88.62 79 ARG B C 1
ATOM 1456 O O . ARG B 1 79 ? 0.008 7.266 12.812 1 88.62 79 ARG B O 1
ATOM 1463 N N . GLN B 1 80 ? 1.463 5.547 12.984 1 90.19 80 GLN B N 1
ATOM 1464 C CA . GLN B 1 80 ? 1.595 5.73 14.422 1 90.19 80 GLN B CA 1
ATOM 1465 C C . GLN B 1 80 ? 2.096 7.133 14.758 1 90.19 80 GLN B C 1
ATOM 1467 O O . GLN B 1 80 ? 1.611 7.766 15.695 1 90.19 80 GLN B O 1
ATOM 1472 N N . GL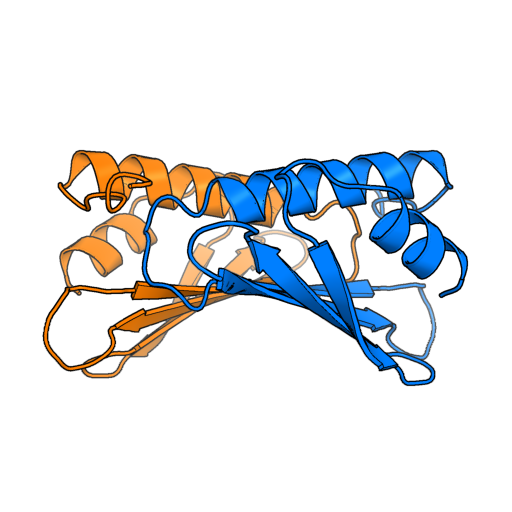U B 1 81 ? 3.029 7.617 13.984 1 91.75 81 GLU B N 1
ATOM 1473 C CA . GLU B 1 81 ? 3.562 8.953 14.211 1 91.75 81 GLU B CA 1
ATOM 1474 C C . GLU B 1 81 ? 2.525 10.023 13.883 1 91.75 81 GLU B C 1
ATOM 1476 O O . GLU B 1 81 ? 2.416 11.031 14.594 1 91.75 81 GLU B O 1
ATOM 1481 N N . LEU B 1 82 ? 1.777 9.797 12.852 1 89.56 82 LEU B N 1
ATOM 1482 C CA . LEU B 1 82 ? 0.745 10.758 12.469 1 89.56 82 LEU B CA 1
ATOM 1483 C C . LEU B 1 82 ? -0.379 10.781 13.5 1 89.56 82 LEU B C 1
ATOM 1485 O O . LEU B 1 82 ? -0.953 11.836 13.773 1 89.56 82 LEU B O 1
ATOM 1489 N N . GLU B 1 83 ? -0.679 9.625 14.039 1 87.25 83 GLU B N 1
ATOM 1490 C CA . GLU B 1 83 ? -1.677 9.539 15.102 1 87.25 83 GLU B CA 1
ATOM 1491 C C . GLU B 1 83 ? -1.261 10.367 16.312 1 87.25 83 GLU B C 1
ATOM 1493 O O . GLU B 1 83 ? -2.09 11.055 16.922 1 87.25 83 GLU B O 1
ATOM 1498 N N . LYS B 1 84 ? 0.003 10.281 16.641 1 90 84 LYS B N 1
ATOM 1499 C CA . LYS B 1 84 ? 0.521 11.07 17.766 1 90 84 LYS B CA 1
ATOM 1500 C C . LYS B 1 84 ? 0.347 12.562 17.5 1 90 84 LYS B C 1
ATOM 1502 O O . LYS B 1 84 ? 0.227 13.344 18.453 1 90 84 LYS B O 1
ATOM 1507 N N . LYS B 1 85 ? 0.317 12.898 16.25 1 88.62 85 LYS B N 1
ATOM 1508 C CA . LYS B 1 85 ? 0.213 14.312 15.891 1 88.62 85 LYS B CA 1
ATOM 1509 C C . LYS B 1 85 ? -1.243 14.727 15.695 1 88.62 85 LYS B C 1
ATOM 1511 O O . LYS B 1 85 ? -1.525 15.844 15.273 1 88.62 85 LYS B O 1
ATOM 1516 N N . GLY B 1 86 ? -2.223 13.844 15.945 1 83.88 86 GLY B N 1
ATOM 1517 C CA . GLY B 1 86 ? -3.635 14.203 15.977 1 83.88 86 GLY B CA 1
ATOM 1518 C C . GLY B 1 86 ? -4.395 13.727 14.75 1 83.88 86 GLY B C 1
ATOM 1519 O O . GLY B 1 86 ? -5.566 14.07 14.57 1 83.88 86 GLY B O 1
ATOM 1520 N N . TRP B 1 87 ? -3.574 13.133 13.875 1 79.31 87 TRP B N 1
ATOM 1521 C CA . TRP B 1 87 ? -4.301 12.562 12.75 1 79.31 87 TRP B CA 1
ATOM 1522 C C . TRP B 1 87 ? -5.238 11.453 13.203 1 79.31 87 TRP B C 1
ATOM 1524 O O . TRP B 1 87 ? -4.852 10.594 14 1 79.31 87 TRP B O 1
ATOM 1534 N N . ALA B 1 88 ? -6.621 11.758 13.125 1 68.75 88 ALA B N 1
ATOM 1535 C CA . ALA B 1 88 ? -7.605 10.828 13.664 1 68.75 88 ALA B CA 1
ATOM 1536 C C . ALA B 1 88 ? -8 9.781 12.625 1 68.75 88 ALA B C 1
ATOM 1538 O O . ALA B 1 88 ? -8.094 10.086 11.43 1 68.75 88 ALA B O 1
ATOM 1539 N N . SER B 1 89 ? -7.867 8.477 13.016 1 60.09 89 SER B N 1
ATOM 1540 C CA . SER B 1 89 ? -8.5 7.41 12.25 1 60.09 89 SER B CA 1
ATOM 1541 C C . SER B 1 89 ? -10.023 7.508 12.328 1 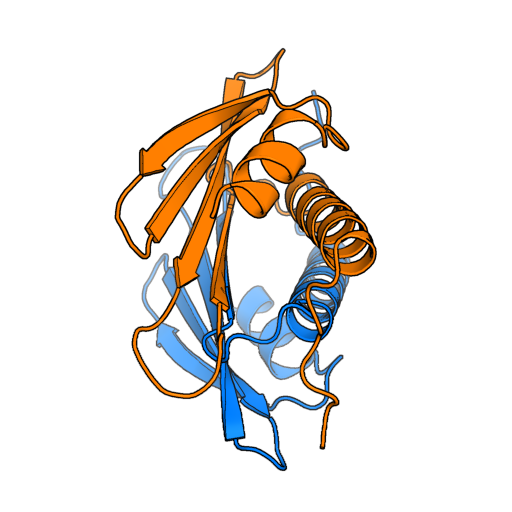60.09 89 SER B C 1
ATOM 1543 O O . SER B 1 89 ? -10.578 7.867 13.367 1 60.09 89 SER B O 1
ATOM 1545 N N . GLN B 1 90 ? -10.758 8.156 11.422 1 53.19 90 GLN B N 1
ATOM 1546 C CA . GLN B 1 90 ? -12.211 8.188 11.609 1 53.19 90 GLN B CA 1
ATOM 1547 C C . GLN B 1 90 ? -12.711 6.875 12.211 1 53.19 90 GLN B C 1
ATOM 1549 O O . GLN B 1 90 ? -12.312 5.793 11.773 1 53.19 90 GLN B O 1
ATOM 1554 N N . ASP B 1 91 ? -13.094 7.02 13.547 1 48.56 91 ASP B N 1
ATOM 1555 C CA . ASP B 1 91 ? -13.758 5.941 14.273 1 48.56 91 ASP B CA 1
ATOM 1556 C C . ASP B 1 91 ? -14.602 5.078 13.336 1 48.56 91 ASP B C 1
ATOM 1558 O O . ASP B 1 91 ? -15.25 5.598 12.422 1 48.56 91 ASP B O 1
ATOM 1562 N N . THR B 1 92 ? -14.047 3.84 12.969 1 42.09 92 THR B N 1
ATOM 1563 C CA . THR B 1 92 ? -14.977 2.861 12.422 1 42.09 92 THR B CA 1
ATOM 1564 C C . THR B 1 92 ? -16.375 3.082 12.984 1 42.09 92 THR B C 1
ATOM 1566 O O . THR B 1 92 ? -16.594 2.973 14.195 1 42.09 92 THR B O 1
ATOM 1569 N N . ILE B 1 93 ? -17.188 3.895 12.344 1 33.34 93 ILE B N 1
ATOM 1570 C CA . ILE B 1 93 ? -18.562 3.779 12.836 1 33.34 93 ILE B CA 1
ATOM 1571 C C . ILE B 1 93 ? -18.953 2.307 12.914 1 33.34 93 ILE B C 1
ATOM 1573 O O . ILE B 1 93 ? -18.641 1.523 12.016 1 33.34 93 ILE B O 1
#